Protein AF-A0A2K0TGG2-F1 (afdb_monomer_lite)

Sequence (302 aa):
MARQQTVSPEAPMPKGYGFLRKGNPFMTGLCRRKTLDAKKTLYVVVNQGKQEGLRAPKWILHQVFSEEKATRERRRGAVERRDAATEDAFATTIKRLFAKIPEEDLNKILRHALRKRSGRVGRTGKLDLDRKAYLAVQAHIRHRHTDYDKITKASKDRDAARDATRGEVSRVLVEWASDPAVMKLGSAVRKDKKGQSQKAVARVAQKRRGSLTAAIKPTTVSRRAAKQRPLSKTSKETTTQSRPVIIDLTQDEDEAEGSDAADQASSVDEDEDSEEDGDASYELSDSVGSDRDYEIDNDWLD

InterPro domains:
  IPR018744 Domain of unknown function DUF2293 [PF10056] (94-176)

Radius of gyration: 31.85 Å; chains: 1; bounding box: 94×41×86 Å

pLDDT: mean 72.01, std 26.17, range [27.47, 97.0]

Organism: NCBI:txid398673

Structure (mmCIF, N/CA/C/O backbone):
data_AF-A0A2K0TGG2-F1
#
_entry.id   AF-A0A2K0TGG2-F1
#
loop_
_atom_site.group_PDB
_atom_site.id
_atom_site.type_symbol
_atom_site.label_atom_id
_atom_site.label_alt_id
_atom_site.label_comp_id
_atom_site.label_asym_id
_atom_site.label_entity_id
_atom_site.label_seq_id
_atom_site.pdbx_PDB_ins_code
_atom_site.Cartn_x
_atom_site.Cartn_y
_atom_site.Cartn_z
_atom_site.occupancy
_atom_site.B_iso_or_equiv
_atom_site.auth_seq_id
_atom_site.auth_comp_id
_atom_site.auth_asym_id
_atom_site.auth_atom_id
_atom_site.pdbx_PDB_model_num
ATOM 1 N N . MET A 1 1 ? 29.598 -7.705 -20.943 1.00 50.88 1 MET A N 1
ATOM 2 C CA . MET A 1 1 ? 29.280 -6.571 -20.049 1.00 50.88 1 MET A CA 1
ATOM 3 C C . MET A 1 1 ? 28.047 -5.868 -20.604 1.00 50.88 1 MET A C 1
ATOM 5 O O . MET A 1 1 ? 28.185 -5.133 -21.575 1.00 50.88 1 MET A O 1
ATOM 9 N N . ALA A 1 2 ? 26.849 -6.149 -20.084 1.00 58.41 2 ALA A N 1
ATOM 10 C CA . ALA A 1 2 ? 25.673 -5.350 -20.429 1.00 58.41 2 ALA A CA 1
ATOM 11 C C . ALA A 1 2 ? 25.877 -3.941 -19.849 1.00 58.41 2 ALA A C 1
ATOM 13 O O . ALA A 1 2 ? 26.242 -3.808 -18.682 1.00 58.41 2 ALA A O 1
ATOM 14 N N . ARG A 1 3 ? 25.762 -2.903 -20.681 1.00 80.88 3 ARG A N 1
ATOM 15 C CA . ARG A 1 3 ? 26.117 -1.530 -20.300 1.00 80.88 3 ARG A CA 1
ATOM 16 C C . ARG A 1 3 ? 24.840 -0.753 -20.001 1.00 80.88 3 ARG A C 1
ATOM 18 O O . ARG A 1 3 ? 24.006 -0.591 -20.886 1.00 80.88 3 ARG A O 1
ATOM 25 N N . GLN A 1 4 ? 24.698 -0.270 -18.771 1.00 87.75 4 GLN A N 1
ATOM 26 C CA . GLN A 1 4 ? 23.734 0.776 -18.441 1.00 87.75 4 GLN A CA 1
ATOM 27 C C . GLN A 1 4 ? 24.485 2.108 -18.407 1.00 87.75 4 GLN A C 1
ATOM 29 O O . GLN A 1 4 ? 25.520 2.208 -17.753 1.00 87.75 4 GLN A O 1
ATOM 34 N N . GLN A 1 5 ? 23.991 3.113 -19.128 1.00 91.00 5 GLN A N 1
ATOM 35 C CA . GLN A 1 5 ? 24.600 4.443 -19.181 1.00 91.00 5 GLN A CA 1
ATOM 36 C C . GLN A 1 5 ? 23.566 5.509 -18.835 1.00 91.00 5 GLN A C 1
ATOM 38 O O . GLN A 1 5 ? 22.437 5.456 -19.313 1.00 91.00 5 GLN A O 1
ATOM 43 N N . THR A 1 6 ? 23.946 6.480 -18.014 1.00 92.12 6 THR A N 1
ATOM 44 C CA . THR A 1 6 ? 23.097 7.638 -17.713 1.00 92.12 6 THR A CA 1
ATOM 45 C C . THR A 1 6 ? 23.384 8.741 -18.723 1.00 92.12 6 THR A C 1
ATOM 47 O O . THR A 1 6 ? 24.548 9.036 -18.987 1.00 92.12 6 THR A O 1
ATOM 50 N N . VAL A 1 7 ? 22.338 9.330 -19.304 1.00 92.94 7 VAL A N 1
ATOM 51 C CA . VAL A 1 7 ? 22.450 10.393 -20.313 1.00 92.94 7 VAL A CA 1
ATOM 52 C C . VAL A 1 7 ? 21.491 11.544 -20.017 1.00 92.94 7 VAL A C 1
ATOM 54 O O . VAL A 1 7 ? 20.407 11.334 -19.472 1.00 92.94 7 VAL A O 1
ATOM 57 N N . SER A 1 8 ? 21.894 12.751 -20.416 1.00 90.44 8 SER A N 1
ATOM 58 C CA . SER A 1 8 ? 21.021 13.931 -20.450 1.00 90.44 8 SER A CA 1
ATOM 59 C C . SER A 1 8 ? 19.948 13.779 -21.548 1.00 90.44 8 SER A C 1
ATOM 61 O O . SER A 1 8 ? 20.217 13.120 -22.562 1.00 90.44 8 SER A O 1
ATOM 63 N N . PRO A 1 9 ? 18.751 14.381 -21.404 1.00 88.75 9 PRO A N 1
ATOM 64 C CA . PRO A 1 9 ? 17.732 14.416 -22.454 1.00 88.75 9 PRO A CA 1
ATOM 65 C C . PRO A 1 9 ? 18.245 15.033 -23.757 1.00 88.75 9 PRO A C 1
ATOM 67 O O . PRO A 1 9 ? 17.886 14.565 -24.835 1.00 88.75 9 PRO A O 1
ATOM 70 N N . GLU A 1 10 ? 19.141 16.015 -23.658 1.00 89.50 10 GLU A N 1
ATOM 71 C CA . GLU A 1 10 ? 19.724 16.731 -24.799 1.00 89.50 10 GLU A CA 1
ATOM 72 C C . GLU A 1 10 ? 20.745 15.895 -25.577 1.00 89.50 10 GLU A C 1
ATOM 74 O O . GLU A 1 10 ? 21.071 16.209 -26.720 1.00 89.50 10 GLU A O 1
ATOM 79 N N . ALA A 1 11 ? 21.247 14.803 -24.987 1.00 88.50 11 ALA A N 1
ATOM 80 C CA . ALA A 1 11 ? 22.185 13.929 -25.674 1.00 88.50 11 ALA A CA 1
ATOM 81 C C . ALA A 1 11 ? 21.525 13.327 -26.929 1.00 88.50 11 ALA A C 1
ATOM 83 O O . ALA A 1 11 ? 20.377 12.864 -26.846 1.00 88.50 11 ALA A O 1
ATOM 84 N N . PRO A 1 12 ? 22.237 13.249 -28.068 1.00 89.56 12 PRO A N 1
ATOM 85 C CA . PRO A 1 12 ? 21.675 12.723 -29.304 1.00 89.56 12 PRO A CA 1
ATOM 86 C C . PRO A 1 12 ? 21.205 11.275 -29.128 1.00 89.56 12 PRO A C 1
ATOM 88 O O . PRO A 1 12 ? 21.821 10.469 -28.423 1.00 89.56 12 PRO A O 1
ATOM 91 N N . MET A 1 13 ? 20.078 10.937 -29.756 1.00 90.00 13 MET A N 1
ATOM 92 C CA . MET A 1 13 ? 19.522 9.589 -29.683 1.00 90.00 13 MET A CA 1
ATOM 93 C C . MET A 1 13 ? 20.347 8.632 -30.557 1.00 90.00 13 MET A C 1
ATOM 95 O O . MET A 1 13 ? 20.520 8.901 -31.747 1.00 90.00 13 MET A O 1
ATOM 99 N N . PRO A 1 14 ? 20.838 7.499 -30.018 1.00 91.44 14 PRO A N 1
ATOM 100 C CA . PRO A 1 14 ? 21.549 6.516 -30.827 1.00 91.44 14 PRO A CA 1
ATOM 101 C C . PRO A 1 14 ? 20.671 5.971 -31.962 1.00 91.44 14 PRO A C 1
ATOM 103 O O . PRO A 1 14 ? 19.466 5.762 -31.795 1.00 91.44 14 PRO A O 1
ATOM 106 N N . LYS A 1 15 ? 21.273 5.690 -33.123 1.00 91.69 15 LYS A N 1
ATOM 107 C CA . LYS A 1 15 ? 20.538 5.181 -34.290 1.00 91.69 15 LYS A CA 1
ATOM 108 C C . LYS A 1 15 ? 19.834 3.859 -33.958 1.00 91.69 15 LYS A C 1
ATOM 110 O O . LYS A 1 15 ? 20.443 2.937 -33.421 1.00 9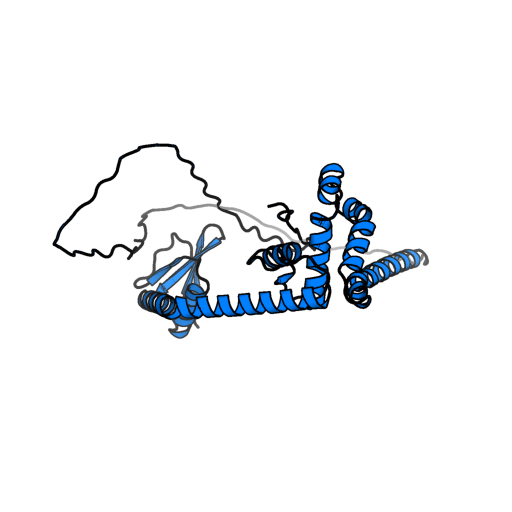1.69 15 LYS A O 1
ATOM 115 N N . GLY A 1 16 ? 18.546 3.768 -34.287 1.00 92.62 16 GLY A N 1
ATOM 116 C CA . GLY A 1 16 ? 17.724 2.579 -34.027 1.00 92.62 16 GLY A CA 1
ATOM 117 C C . GLY A 1 16 ? 17.208 2.450 -32.589 1.00 92.62 16 GLY A C 1
ATOM 118 O O . GLY A 1 16 ? 16.578 1.443 -32.267 1.00 92.62 16 GLY A O 1
ATOM 119 N N . TYR A 1 17 ? 17.438 3.451 -31.735 1.00 95.75 17 TYR A N 1
ATOM 120 C CA . TYR A 1 17 ? 16.838 3.545 -30.407 1.00 95.75 17 TYR A CA 1
ATOM 121 C C . TYR A 1 17 ? 15.573 4.406 -30.452 1.00 95.75 17 TYR A C 1
ATOM 123 O O . TYR A 1 17 ? 15.368 5.193 -31.375 1.00 95.75 17 TYR A O 1
ATOM 131 N N . GLY A 1 18 ? 14.705 4.207 -29.469 1.00 94.75 18 GLY A N 1
ATOM 132 C CA . GLY A 1 18 ? 13.575 5.073 -29.162 1.00 94.75 18 GLY A CA 1
ATOM 133 C C . GLY A 1 18 ? 13.564 5.414 -27.676 1.00 94.75 18 GLY A C 1
ATOM 134 O O . GLY A 1 18 ? 14.450 4.993 -26.924 1.00 94.75 18 GLY A O 1
ATOM 135 N N . PHE A 1 19 ? 12.551 6.160 -27.247 1.00 95.75 19 PHE A N 1
ATOM 136 C CA . PHE A 1 19 ? 12.400 6.610 -25.869 1.00 95.75 19 PHE A CA 1
ATOM 137 C C . PHE A 1 19 ? 11.141 6.021 -25.227 1.00 95.75 19 PHE A C 1
ATOM 139 O O . PHE A 1 19 ? 10.064 6.044 -25.811 1.00 95.75 19 PHE A O 1
ATOM 146 N N . LEU A 1 20 ? 11.285 5.505 -24.009 1.00 95.44 20 LEU A N 1
ATOM 147 C CA . LEU A 1 20 ? 10.209 5.023 -23.155 1.00 95.44 20 LEU A CA 1
ATOM 148 C C . LEU A 1 20 ? 10.098 5.943 -21.939 1.00 95.44 20 LEU A C 1
ATOM 150 O O . LEU A 1 20 ? 10.992 5.954 -21.087 1.00 95.44 20 LEU A O 1
ATOM 154 N N . ARG A 1 21 ? 8.989 6.682 -21.844 1.00 94.06 21 ARG A N 1
ATOM 155 C CA . ARG A 1 21 ? 8.686 7.554 -20.700 1.00 94.06 21 ARG A CA 1
ATOM 156 C C . ARG A 1 21 ? 8.527 6.743 -19.410 1.00 94.06 21 ARG A C 1
ATOM 158 O O . ARG A 1 21 ? 8.026 5.616 -19.411 1.00 94.06 21 ARG A O 1
ATOM 165 N N . LYS A 1 22 ? 8.946 7.322 -18.285 1.00 91.31 22 LYS A N 1
ATOM 166 C CA . LYS A 1 22 ? 8.647 6.798 -16.948 1.00 91.31 22 LYS A CA 1
ATOM 167 C C . LYS A 1 22 ? 7.140 6.903 -16.685 1.00 91.31 22 LYS A C 1
ATOM 169 O O . LYS A 1 22 ? 6.509 7.877 -17.068 1.00 91.31 22 LYS A O 1
ATOM 174 N N . GLY A 1 23 ? 6.572 5.903 -16.012 1.00 88.88 23 GLY A N 1
ATOM 175 C CA . GLY A 1 23 ? 5.166 5.921 -15.588 1.00 88.88 23 GLY A CA 1
ATOM 176 C C . GLY A 1 23 ? 4.602 4.526 -15.358 1.00 88.88 23 GLY A C 1
ATOM 177 O O . GLY A 1 23 ? 4.025 4.259 -14.311 1.00 88.88 23 GLY A O 1
ATOM 178 N N . ASN A 1 24 ? 4.857 3.600 -16.285 1.00 92.38 24 ASN A N 1
ATOM 179 C CA . ASN A 1 24 ? 4.433 2.209 -16.150 1.00 92.38 24 ASN A CA 1
ATOM 180 C C . ASN A 1 24 ? 5.596 1.324 -15.628 1.00 92.38 24 ASN A C 1
ATOM 182 O O . ASN A 1 24 ? 6.579 1.097 -16.350 1.00 92.38 24 ASN A O 1
ATOM 186 N N . PRO A 1 25 ? 5.517 0.796 -14.386 1.00 92.44 25 PRO A N 1
ATOM 187 C CA . PRO A 1 25 ? 6.568 -0.045 -13.808 1.00 92.44 25 PRO A CA 1
ATOM 188 C C . PRO A 1 25 ? 6.796 -1.354 -14.572 1.00 92.44 25 PRO A C 1
ATOM 190 O O . PRO A 1 25 ? 7.928 -1.826 -14.660 1.00 92.44 25 PRO A O 1
ATOM 193 N N . PHE A 1 26 ? 5.740 -1.934 -15.153 1.00 93.94 26 PHE A N 1
ATOM 194 C CA . PHE A 1 26 ? 5.854 -3.155 -15.949 1.00 93.94 26 PHE A CA 1
ATOM 195 C C . PHE A 1 26 ? 6.656 -2.894 -17.220 1.00 93.94 26 PHE A C 1
ATOM 197 O O . PHE A 1 26 ? 7.658 -3.565 -17.452 1.00 93.94 26 PHE A O 1
ATOM 204 N N . MET A 1 27 ? 6.273 -1.870 -17.985 1.00 95.62 27 MET A N 1
ATOM 205 C CA . MET A 1 27 ? 6.954 -1.480 -19.224 1.00 95.62 27 MET A CA 1
ATOM 206 C C . MET A 1 27 ? 8.432 -1.177 -18.988 1.00 95.62 27 MET A C 1
ATOM 208 O O . MET A 1 27 ? 9.306 -1.672 -19.694 1.00 95.62 27 MET A O 1
ATOM 212 N N . THR A 1 28 ? 8.730 -0.385 -17.958 1.00 94.94 28 THR A N 1
ATOM 213 C CA . THR A 1 28 ? 10.109 0.002 -17.631 1.00 94.94 28 THR A CA 1
ATOM 214 C C . THR A 1 28 ? 10.950 -1.187 -17.160 1.00 94.94 28 THR A C 1
ATOM 216 O O . THR A 1 28 ? 12.103 -1.315 -17.576 1.00 94.94 28 THR A O 1
ATOM 219 N N . GLY A 1 29 ? 10.389 -2.088 -16.346 1.00 95.12 29 GLY A N 1
ATOM 220 C CA . GLY A 1 29 ? 11.060 -3.317 -15.917 1.00 95.12 29 GLY A CA 1
ATOM 221 C C . GLY A 1 29 ? 11.283 -4.310 -17.061 1.00 95.12 29 GLY A C 1
ATOM 222 O O . GLY A 1 29 ? 12.368 -4.882 -17.179 1.00 95.12 29 GLY A O 1
ATOM 223 N N . LEU A 1 30 ? 10.286 -4.481 -17.932 1.00 96.25 30 LEU A N 1
ATOM 224 C CA . LEU A 1 30 ? 10.359 -5.354 -19.102 1.00 96.25 30 LEU A CA 1
ATOM 225 C C . LEU A 1 30 ? 11.378 -4.835 -20.122 1.00 96.25 30 LEU A C 1
ATOM 227 O O . LEU A 1 30 ? 12.214 -5.600 -20.596 1.00 96.25 30 LEU A O 1
ATOM 231 N N . CYS A 1 31 ? 11.370 -3.528 -20.393 1.00 96.38 31 CYS A N 1
ATOM 232 C CA . CYS A 1 31 ? 12.336 -2.865 -21.266 1.00 96.38 31 CYS A CA 1
ATOM 233 C C . CYS A 1 31 ? 13.774 -3.040 -20.760 1.00 96.38 31 CYS A C 1
ATOM 235 O O . CYS A 1 31 ? 14.650 -3.431 -21.535 1.00 96.38 31 CYS A O 1
ATOM 237 N N . ARG A 1 32 ? 14.013 -2.835 -19.453 1.00 95.44 32 ARG A N 1
ATOM 238 C CA . ARG A 1 32 ? 15.317 -3.108 -18.821 1.00 95.44 32 ARG A CA 1
ATOM 239 C C . ARG A 1 32 ? 15.747 -4.552 -19.066 1.00 95.44 32 ARG A C 1
ATOM 241 O O . ARG A 1 32 ? 16.823 -4.769 -19.611 1.00 95.44 32 ARG A O 1
ATOM 248 N N . ARG A 1 33 ? 14.896 -5.519 -18.714 1.00 95.75 33 ARG A N 1
ATOM 249 C CA . ARG A 1 33 ? 15.190 -6.954 -18.841 1.00 95.75 33 ARG A CA 1
ATOM 250 C C . ARG A 1 33 ? 15.532 -7.338 -20.281 1.00 95.75 33 ARG A C 1
ATOM 252 O O . ARG A 1 33 ? 16.645 -7.774 -20.537 1.00 95.75 33 ARG A O 1
ATOM 259 N N . LYS A 1 34 ? 14.639 -7.049 -21.232 1.00 95.88 34 LYS A N 1
ATOM 260 C CA . LYS A 1 34 ? 14.827 -7.394 -22.650 1.00 95.88 34 LYS A CA 1
ATOM 261 C C . LYS A 1 34 ? 16.060 -6.741 -23.272 1.00 95.88 34 LYS A C 1
ATOM 263 O O . LYS A 1 34 ? 16.751 -7.369 -24.068 1.00 95.88 34 LYS A O 1
ATOM 268 N N . THR A 1 35 ? 16.358 -5.492 -22.912 1.00 95.31 35 THR A N 1
ATOM 269 C CA . THR A 1 35 ? 17.543 -4.789 -23.434 1.00 95.31 35 THR A CA 1
ATOM 270 C C . THR A 1 35 ? 18.837 -5.422 -22.928 1.00 95.31 35 THR A C 1
ATOM 272 O O . THR A 1 35 ? 19.778 -5.602 -23.706 1.00 95.31 35 THR A O 1
ATOM 275 N N . LEU A 1 36 ? 18.872 -5.795 -21.644 1.00 93.00 36 LEU A N 1
ATOM 276 C CA . LEU A 1 36 ? 20.017 -6.469 -21.035 1.00 93.00 36 LEU A CA 1
ATOM 277 C C . LEU A 1 36 ? 20.193 -7.892 -21.587 1.00 93.00 36 LEU A C 1
ATOM 279 O O . LEU A 1 36 ? 21.316 -8.259 -21.933 1.00 93.00 36 LEU A O 1
ATOM 283 N N . ASP A 1 37 ? 19.102 -8.641 -21.761 1.00 94.69 37 ASP A N 1
ATOM 284 C CA . ASP A 1 37 ? 19.108 -9.993 -22.341 1.00 94.69 37 ASP A CA 1
ATOM 285 C C . ASP A 1 37 ? 19.608 -9.978 -23.794 1.00 94.69 37 ASP A C 1
ATOM 287 O O . ASP A 1 37 ? 20.430 -10.804 -24.194 1.00 94.69 37 ASP A O 1
ATOM 291 N N . ALA A 1 38 ? 19.209 -8.963 -24.570 1.00 93.69 38 ALA A N 1
ATOM 292 C CA . ALA A 1 38 ? 19.697 -8.725 -25.929 1.00 93.69 38 ALA A CA 1
ATOM 293 C C . ALA A 1 38 ? 21.154 -8.219 -25.989 1.00 93.69 38 ALA A C 1
ATOM 295 O O . ALA A 1 38 ? 21.665 -7.929 -27.076 1.00 93.69 38 ALA A O 1
ATOM 296 N N . LYS A 1 39 ? 21.826 -8.075 -24.834 1.00 94.19 39 LYS A N 1
ATOM 297 C CA . LYS A 1 39 ? 23.192 -7.544 -24.683 1.00 94.19 39 LYS A CA 1
ATOM 298 C C . LYS A 1 39 ? 23.369 -6.164 -25.332 1.00 94.19 39 LYS A C 1
ATOM 300 O O . LYS A 1 39 ? 24.460 -5.826 -25.794 1.00 94.19 39 LYS A O 1
ATOM 305 N N . LYS A 1 40 ? 22.300 -5.364 -25.390 1.00 93.00 40 LYS A N 1
ATOM 306 C CA . LYS A 1 40 ? 22.327 -3.988 -25.900 1.00 93.00 40 LYS A CA 1
ATOM 307 C C . LYS A 1 40 ? 22.572 -3.009 -24.754 1.00 93.00 40 LYS A C 1
ATOM 309 O O . LYS A 1 40 ? 22.359 -3.324 -23.584 1.00 93.00 40 LYS A O 1
ATOM 314 N N . THR A 1 41 ? 23.061 -1.821 -25.091 1.00 93.62 41 THR A N 1
ATOM 315 C CA . THR A 1 41 ? 23.261 -0.753 -24.109 1.00 93.62 41 THR A CA 1
ATOM 316 C C . THR A 1 41 ? 21.907 -0.168 -23.737 1.00 93.62 41 THR A C 1
ATOM 318 O O . THR A 1 41 ? 21.137 0.186 -24.621 1.00 93.62 41 THR A O 1
ATOM 321 N N . LEU A 1 42 ? 21.608 -0.048 -22.448 1.00 94.44 42 LEU A N 1
ATOM 322 C CA . LEU A 1 42 ? 20.415 0.647 -21.974 1.00 94.44 42 LEU A CA 1
ATOM 323 C C . LEU A 1 42 ? 20.801 2.053 -21.516 1.00 94.44 42 LEU A C 1
ATOM 325 O O . LEU A 1 42 ? 21.672 2.198 -20.655 1.00 94.44 42 LEU A O 1
ATOM 329 N N . TYR A 1 43 ? 20.121 3.077 -22.029 1.00 95.06 43 TYR A N 1
ATOM 330 C CA . TYR A 1 43 ? 20.354 4.450 -21.587 1.00 95.06 43 TYR A CA 1
ATOM 331 C C . TYR A 1 43 ? 19.256 4.898 -20.626 1.00 95.06 43 TYR A C 1
ATOM 333 O O . TYR A 1 43 ? 18.074 4.852 -20.958 1.00 95.06 43 TYR A O 1
ATOM 341 N N . VAL A 1 44 ? 19.635 5.345 -19.435 1.00 94.75 44 VAL A N 1
ATOM 342 C CA . VAL A 1 44 ? 18.723 5.967 -18.473 1.00 94.75 44 VAL A CA 1
ATOM 343 C C . VAL A 1 44 ? 18.771 7.471 -18.690 1.00 94.75 44 VAL A C 1
ATOM 345 O O . VAL A 1 44 ? 19.835 8.072 -18.560 1.00 94.75 44 VAL A O 1
ATOM 348 N N . VAL A 1 45 ? 17.633 8.068 -19.038 1.00 94.19 45 VAL A N 1
ATOM 349 C CA . VAL A 1 45 ? 17.539 9.513 -19.278 1.00 94.19 45 VAL A CA 1
ATOM 350 C C . VAL A 1 45 ? 17.185 10.203 -17.972 1.00 94.19 45 VAL A C 1
ATOM 352 O O . VAL A 1 45 ? 16.171 9.865 -17.353 1.00 94.19 45 VAL A O 1
ATOM 355 N N . VAL A 1 46 ? 18.028 11.141 -17.551 1.00 94.94 46 VAL A N 1
ATOM 356 C CA . VAL A 1 46 ? 17.859 11.901 -16.308 1.00 94.94 46 VAL A CA 1
ATOM 357 C C . VAL A 1 46 ? 17.884 13.386 -16.634 1.00 94.94 46 VAL A C 1
ATOM 359 O O . VAL A 1 46 ? 18.884 13.871 -17.154 1.00 94.94 46 VAL A O 1
ATOM 362 N N . ASN A 1 47 ? 16.810 14.095 -16.295 1.00 93.00 47 ASN A N 1
ATOM 363 C CA . ASN A 1 47 ? 16.691 15.543 -16.424 1.00 93.00 47 ASN A CA 1
ATOM 364 C C . ASN A 1 47 ? 16.644 16.168 -15.032 1.00 93.00 47 ASN A C 1
ATOM 366 O O . ASN A 1 47 ? 15.866 15.710 -14.200 1.00 93.00 47 ASN A O 1
ATOM 370 N N . GLN A 1 48 ? 17.487 17.169 -14.765 1.00 88.00 48 GLN A N 1
ATOM 371 C CA . GLN A 1 48 ? 17.505 17.890 -13.481 1.00 88.00 48 GLN A CA 1
ATOM 372 C C . GLN A 1 48 ? 17.480 16.948 -12.254 1.00 88.00 48 GLN A C 1
ATOM 374 O O . GLN A 1 48 ? 16.737 17.139 -11.299 1.00 88.00 48 GLN A O 1
ATOM 379 N N . GLY A 1 49 ? 18.244 15.849 -12.308 1.00 85.38 49 GLY A N 1
ATOM 380 C CA . GLY A 1 49 ? 18.292 14.839 -11.239 1.00 85.38 49 GLY A CA 1
ATOM 381 C C . GLY A 1 49 ? 17.099 13.869 -11.177 1.00 85.38 49 GLY A C 1
ATOM 382 O O . GLY A 1 49 ? 17.180 12.851 -10.492 1.00 85.38 49 GLY A O 1
ATOM 383 N N . LYS A 1 50 ? 16.022 14.097 -11.936 1.00 90.12 50 LYS A N 1
ATOM 384 C CA . LYS A 1 50 ? 14.856 13.207 -12.029 1.00 90.12 50 LYS A CA 1
ATOM 385 C C . LYS A 1 50 ? 14.981 12.270 -13.232 1.00 90.12 50 LYS A C 1
ATOM 387 O O . LYS A 1 50 ? 15.225 12.687 -14.361 1.00 90.12 50 LYS A O 1
ATOM 392 N N . GLN A 1 51 ? 14.783 10.968 -13.017 1.00 91.69 51 GLN A N 1
ATOM 393 C CA . GLN A 1 51 ? 14.711 10.013 -14.128 1.00 91.69 51 GLN A CA 1
ATOM 394 C C . GLN A 1 51 ? 13.431 10.250 -14.946 1.00 91.69 51 GLN A C 1
ATOM 396 O O . GLN A 1 51 ? 12.337 9.992 -14.444 1.00 91.69 51 GLN A O 1
ATOM 401 N N . GLU A 1 52 ? 13.577 10.646 -16.210 1.00 93.25 52 GLU A N 1
ATOM 402 C CA . GLU A 1 52 ? 12.459 10.859 -17.141 1.00 93.25 52 GLU A CA 1
ATOM 403 C C . GLU A 1 52 ? 12.045 9.583 -17.873 1.00 93.25 52 GLU A C 1
ATOM 405 O O . GLU A 1 52 ? 10.874 9.396 -18.203 1.00 93.25 52 GLU A O 1
ATOM 410 N N . GLY A 1 53 ? 12.991 8.679 -18.140 1.00 94.38 53 GLY A N 1
ATOM 411 C CA . GLY A 1 53 ? 12.699 7.495 -18.939 1.00 94.38 53 GLY A CA 1
ATOM 412 C C . GLY A 1 53 ? 13.906 6.629 -19.264 1.00 94.38 53 GLY A C 1
ATOM 413 O O . GLY A 1 53 ? 14.957 6.703 -18.622 1.00 94.38 53 GLY A O 1
ATOM 414 N N . LEU A 1 54 ? 13.724 5.763 -20.257 1.00 95.38 54 LEU A N 1
ATOM 415 C CA . LEU A 1 54 ? 14.719 4.825 -20.767 1.00 95.38 54 LEU A CA 1
ATOM 416 C C . LEU A 1 54 ? 14.835 4.983 -22.284 1.00 95.38 54 LEU A C 1
ATOM 418 O O . LEU A 1 54 ? 13.818 5.125 -22.956 1.00 95.38 54 LEU A O 1
ATOM 422 N N . ARG A 1 55 ? 16.043 4.898 -22.848 1.00 95.69 55 ARG A N 1
ATOM 423 C CA . ARG A 1 55 ? 16.229 4.690 -24.292 1.00 95.69 55 ARG A CA 1
ATOM 424 C C . ARG A 1 55 ? 16.687 3.266 -24.542 1.00 95.69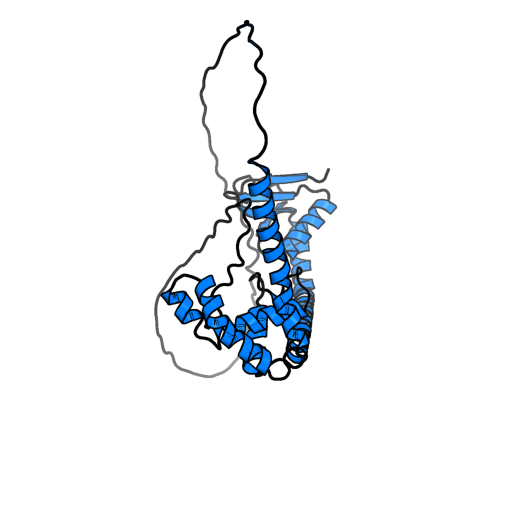 55 ARG A C 1
ATOM 426 O O . ARG A 1 55 ? 17.678 2.811 -23.965 1.00 95.69 55 ARG A O 1
ATOM 433 N N . ALA A 1 56 ? 15.968 2.593 -25.427 1.00 95.69 56 ALA A N 1
ATOM 434 C CA . ALA A 1 56 ? 16.205 1.212 -25.823 1.00 95.69 56 ALA A CA 1
ATOM 435 C C . ALA A 1 56 ? 15.973 1.057 -27.336 1.00 95.69 56 ALA A C 1
ATOM 437 O O . ALA A 1 56 ? 15.329 1.918 -27.939 1.00 95.69 56 ALA A O 1
ATOM 438 N N . PRO A 1 57 ? 16.485 -0.011 -27.970 1.00 96.75 57 PRO A N 1
ATOM 439 C CA . PRO A 1 57 ? 16.224 -0.297 -29.379 1.00 96.75 57 PRO A CA 1
ATOM 440 C C . PRO A 1 57 ? 14.723 -0.299 -29.715 1.00 96.75 57 PRO A C 1
ATOM 442 O O . PRO A 1 57 ? 13.927 -0.866 -28.965 1.00 96.75 57 PRO A O 1
ATOM 445 N N . LYS A 1 58 ? 14.333 0.282 -30.858 1.00 96.75 58 LYS A N 1
ATOM 446 C CA . LYS A 1 58 ? 12.916 0.443 -31.255 1.00 96.75 58 LYS A CA 1
ATOM 447 C C . LYS A 1 58 ? 12.140 -0.876 -31.269 1.00 96.75 58 LYS A C 1
ATOM 449 O O . LYS A 1 58 ? 11.037 -0.943 -30.745 1.00 96.75 58 LYS A O 1
ATOM 454 N N . TRP A 1 59 ? 12.746 -1.948 -31.778 1.00 96.75 59 TRP A N 1
ATOM 455 C CA . TRP A 1 59 ? 12.116 -3.271 -31.807 1.00 96.75 59 TRP A CA 1
ATOM 456 C C . TRP A 1 59 ? 11.829 -3.830 -30.400 1.00 96.75 59 TRP A C 1
ATOM 458 O O . TRP A 1 59 ? 10.812 -4.489 -30.207 1.00 96.75 59 TRP A O 1
ATOM 468 N N . ILE A 1 60 ? 12.666 -3.522 -29.397 1.00 96.44 60 ILE A N 1
ATOM 469 C CA . ILE A 1 60 ? 12.399 -3.888 -27.995 1.00 96.44 60 ILE A CA 1
ATOM 470 C C . ILE A 1 60 ? 11.223 -3.080 -27.468 1.00 96.44 60 ILE A C 1
ATOM 472 O O . ILE A 1 60 ? 10.355 -3.641 -26.808 1.00 96.44 60 ILE A O 1
ATOM 476 N N . LEU A 1 61 ? 11.169 -1.781 -27.773 1.00 96.25 61 LEU A N 1
ATOM 477 C CA . LEU A 1 61 ? 10.041 -0.943 -27.376 1.00 96.25 61 LEU A CA 1
ATOM 478 C C . LEU A 1 61 ? 8.730 -1.477 -27.957 1.00 96.25 61 LEU A C 1
ATOM 480 O O . LEU A 1 61 ? 7.787 -1.666 -27.200 1.00 96.25 61 LEU A O 1
ATOM 484 N N . HIS A 1 62 ? 8.693 -1.816 -29.249 1.00 97.00 62 HIS A N 1
ATOM 485 C CA . HIS A 1 62 ? 7.502 -2.382 -29.893 1.00 97.00 62 HIS A CA 1
ATOM 486 C C . HIS A 1 62 ? 7.051 -3.680 -29.207 1.00 97.00 62 HIS A C 1
ATOM 488 O O . HIS A 1 62 ? 5.875 -3.834 -28.884 1.00 97.00 62 HIS A O 1
ATOM 494 N N . GLN A 1 63 ? 7.987 -4.586 -28.898 1.00 96.94 63 GLN A N 1
ATOM 495 C CA . GLN A 1 63 ? 7.672 -5.800 -28.141 1.00 96.94 63 GLN A CA 1
ATOM 496 C C . GLN A 1 63 ? 7.130 -5.495 -26.738 1.00 96.94 63 GLN A C 1
ATOM 498 O O . GLN A 1 63 ? 6.193 -6.143 -26.284 1.00 96.94 63 GLN A O 1
ATOM 503 N N . VAL A 1 64 ? 7.725 -4.525 -26.041 1.00 96.81 64 VAL A N 1
ATOM 504 C CA . VAL A 1 64 ? 7.317 -4.106 -24.694 1.00 96.81 64 VAL A CA 1
ATOM 505 C C . VAL A 1 64 ? 5.889 -3.543 -24.714 1.00 96.81 64 VAL A C 1
ATOM 507 O O . VAL A 1 64 ? 5.072 -3.967 -23.899 1.00 96.81 64 VAL A O 1
ATOM 510 N N . PHE A 1 65 ? 5.557 -2.675 -25.678 1.00 95.75 65 PHE A N 1
ATOM 511 C CA . PHE A 1 65 ? 4.194 -2.160 -25.877 1.00 95.75 65 PHE A CA 1
ATOM 512 C C . PHE A 1 65 ? 3.195 -3.273 -26.212 1.00 95.75 65 PHE A C 1
ATOM 514 O O . PHE A 1 65 ? 2.125 -3.335 -25.604 1.00 95.75 65 PHE A O 1
ATOM 521 N N . SER A 1 66 ? 3.556 -4.184 -27.120 1.00 96.81 66 SER A N 1
ATOM 522 C CA . SER A 1 66 ? 2.706 -5.319 -27.493 1.00 96.81 66 SER A CA 1
ATOM 523 C C . SER A 1 66 ? 2.412 -6.234 -26.300 1.00 96.81 66 SER A C 1
ATOM 525 O O . SER A 1 66 ? 1.268 -6.638 -26.100 1.00 96.81 66 SER A O 1
ATOM 527 N N . GLU A 1 67 ? 3.416 -6.547 -25.476 1.00 96.25 67 GLU A N 1
ATOM 528 C CA . GLU A 1 67 ? 3.241 -7.394 -24.289 1.00 96.25 67 GLU A CA 1
ATOM 529 C C . GLU A 1 67 ? 2.459 -6.700 -23.173 1.00 96.25 67 GLU A C 1
ATOM 531 O O . GLU A 1 67 ? 1.663 -7.340 -22.482 1.00 96.25 67 GLU A O 1
ATOM 536 N N . GLU A 1 68 ? 2.645 -5.393 -22.982 1.00 95.44 68 GLU A N 1
ATOM 537 C CA . GLU A 1 68 ? 1.824 -4.619 -22.053 1.00 95.44 68 GLU A CA 1
ATOM 538 C C . GLU A 1 68 ? 0.361 -4.661 -22.471 1.00 95.44 68 GLU A C 1
ATOM 540 O O . GLU A 1 68 ? -0.458 -5.043 -21.637 1.00 95.44 68 GLU A O 1
ATOM 545 N N . LYS A 1 69 ? 0.048 -4.372 -23.744 1.00 95.62 69 LYS A N 1
ATOM 546 C CA . LYS A 1 69 ? -1.322 -4.438 -24.277 1.00 95.62 69 LYS A CA 1
ATOM 547 C C . LYS A 1 69 ? -1.918 -5.834 -24.075 1.00 95.62 69 LYS A C 1
ATOM 549 O O . LYS A 1 69 ? -2.977 -5.952 -23.467 1.00 95.62 69 LYS A O 1
ATOM 554 N N . ALA A 1 70 ? -1.191 -6.884 -24.460 1.00 96.50 70 ALA A N 1
ATOM 555 C CA . ALA A 1 70 ? -1.658 -8.268 -24.354 1.00 96.50 70 ALA A CA 1
ATOM 556 C C . ALA A 1 70 ? -1.868 -8.756 -22.906 1.00 96.50 70 ALA A C 1
ATOM 558 O O . ALA A 1 70 ? -2.699 -9.624 -22.653 1.00 96.50 70 ALA A O 1
ATOM 559 N N . THR A 1 71 ? -1.116 -8.233 -21.931 1.00 95.12 71 THR A N 1
ATOM 560 C CA . THR A 1 71 ? -1.177 -8.710 -20.534 1.00 95.12 71 THR A CA 1
ATOM 561 C C . THR A 1 71 ? -1.887 -7.756 -19.576 1.00 95.12 71 THR A C 1
ATOM 563 O O . THR A 1 71 ? -2.016 -8.082 -18.390 1.00 95.12 71 THR A O 1
ATOM 566 N N . ARG A 1 72 ? -2.320 -6.578 -20.045 1.00 92.75 72 ARG A N 1
ATOM 567 C CA . ARG A 1 72 ? -2.884 -5.502 -19.214 1.00 92.75 72 ARG A CA 1
ATOM 568 C C . ARG A 1 72 ? -4.071 -5.975 -18.393 1.00 92.75 72 ARG A C 1
ATOM 570 O O . ARG A 1 72 ? -4.055 -5.830 -17.172 1.00 92.75 72 ARG A O 1
ATOM 577 N N . GLU A 1 73 ? -5.054 -6.589 -19.038 1.00 94.19 73 GLU A N 1
ATOM 578 C CA . GLU A 1 73 ? -6.278 -7.053 -18.377 1.00 94.19 73 GLU A CA 1
ATOM 579 C C . GLU A 1 73 ? -5.989 -8.137 -17.343 1.00 94.19 73 GLU A C 1
ATOM 581 O O . GLU A 1 73 ? -6.398 -8.032 -16.188 1.00 94.19 73 GLU A O 1
ATOM 586 N N . ARG A 1 74 ? -5.172 -9.134 -17.705 1.00 95.12 74 ARG A N 1
ATOM 587 C CA . ARG A 1 74 ? -4.769 -10.203 -16.783 1.00 95.12 74 ARG A CA 1
ATOM 588 C C . ARG A 1 74 ? -4.049 -9.657 -15.551 1.00 95.12 74 ARG A C 1
ATOM 590 O O . ARG A 1 74 ? -4.305 -10.113 -14.435 1.00 95.12 74 ARG A O 1
ATOM 597 N N . ARG A 1 75 ? -3.134 -8.696 -15.735 1.00 93.06 75 ARG A N 1
ATOM 598 C CA . ARG A 1 75 ? -2.412 -8.050 -14.627 1.00 93.06 75 ARG A CA 1
ATOM 599 C C . ARG A 1 75 ? -3.353 -7.219 -13.765 1.00 93.06 75 ARG A C 1
ATOM 601 O O . ARG A 1 75 ? -3.261 -7.322 -12.544 1.00 93.06 75 ARG A O 1
ATOM 608 N N . ARG A 1 76 ? -4.271 -6.464 -14.375 1.00 92.19 76 ARG A N 1
ATOM 609 C CA . ARG A 1 76 ? -5.302 -5.695 -13.667 1.00 92.19 76 ARG A CA 1
ATOM 610 C C . ARG A 1 76 ? -6.179 -6.610 -12.812 1.00 92.19 76 ARG A C 1
ATOM 612 O O . ARG A 1 76 ? -6.206 -6.432 -11.598 1.00 92.19 76 ARG A O 1
ATOM 619 N N . GLY A 1 77 ? -6.756 -7.657 -13.397 1.00 94.12 77 GLY A N 1
ATOM 620 C CA . GLY A 1 77 ? -7.589 -8.613 -12.664 1.00 94.12 77 GLY A CA 1
ATOM 621 C C . GLY A 1 77 ? -6.8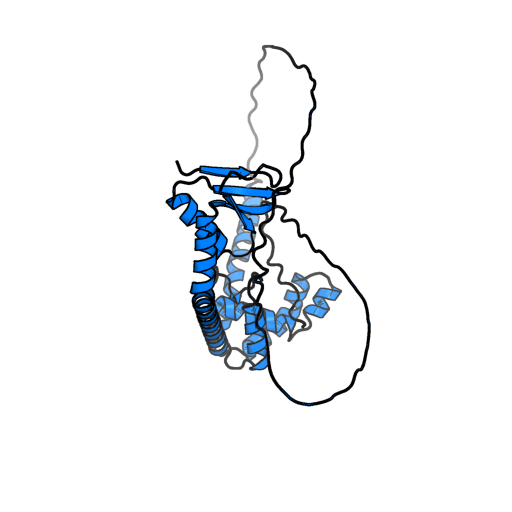22 -9.374 -11.575 1.00 94.12 77 GLY A C 1
ATOM 622 O O . GLY A 1 77 ? -7.380 -9.724 -10.539 1.00 94.12 77 GLY A O 1
ATOM 623 N N . ALA A 1 78 ? -5.519 -9.622 -11.753 1.00 93.88 78 ALA A N 1
ATOM 624 C CA . ALA A 1 78 ? -4.686 -10.201 -10.697 1.00 93.88 78 ALA A CA 1
ATOM 625 C C . ALA A 1 78 ? -4.423 -9.229 -9.535 1.00 93.88 78 ALA A C 1
ATOM 627 O O . ALA A 1 78 ? -4.286 -9.671 -8.396 1.00 93.88 78 ALA A O 1
ATOM 628 N N . VAL A 1 79 ? -4.315 -7.926 -9.803 1.00 91.81 79 VAL A N 1
ATOM 629 C CA . VAL A 1 79 ? -4.195 -6.899 -8.758 1.00 91.81 79 VAL A CA 1
ATOM 630 C C . VAL A 1 79 ? -5.520 -6.750 -8.017 1.00 91.81 79 VAL A C 1
ATOM 632 O O . VAL A 1 79 ? -5.517 -6.838 -6.795 1.00 91.81 79 VAL A O 1
ATOM 635 N N . GLU A 1 80 ? -6.636 -6.638 -8.739 1.00 93.69 80 GLU A N 1
ATOM 636 C CA . GLU A 1 80 ? -7.984 -6.536 -8.163 1.00 93.69 80 GLU A CA 1
ATOM 637 C C . GLU A 1 80 ? -8.300 -7.727 -7.251 1.00 93.69 80 GLU A C 1
ATOM 639 O O . GLU A 1 80 ? -8.681 -7.523 -6.103 1.00 93.69 80 GLU A O 1
ATOM 644 N N . ARG A 1 81 ? -8.014 -8.965 -7.682 1.00 95.25 81 ARG A N 1
ATOM 645 C CA . ARG A 1 81 ? -8.189 -10.160 -6.834 1.00 95.25 81 ARG A CA 1
ATOM 646 C C . ARG A 1 81 ? -7.352 -10.133 -5.555 1.00 95.25 81 ARG A C 1
ATOM 648 O O . ARG A 1 81 ? -7.822 -10.567 -4.510 1.00 95.25 81 ARG A O 1
ATOM 655 N N . ARG A 1 82 ? -6.105 -9.653 -5.618 1.00 92.69 82 ARG A N 1
ATOM 656 C CA . ARG A 1 82 ? -5.260 -9.536 -4.415 1.00 92.69 82 ARG A CA 1
ATOM 657 C C . ARG A 1 82 ? -5.755 -8.446 -3.478 1.00 92.69 82 ARG A C 1
ATOM 659 O O . ARG A 1 82 ? -5.656 -8.608 -2.266 1.00 92.69 82 ARG A O 1
ATOM 666 N N . ASP A 1 83 ? -6.231 -7.337 -4.032 1.00 93.19 83 ASP A N 1
ATOM 667 C CA . ASP A 1 83 ? -6.776 -6.243 -3.239 1.00 93.19 83 ASP A CA 1
ATOM 668 C C . ASP A 1 83 ? -8.071 -6.666 -2.546 1.00 93.19 83 ASP A C 1
ATOM 670 O O . ASP A 1 83 ? -8.148 -6.492 -1.335 1.00 93.19 83 ASP A O 1
ATOM 674 N N . ALA A 1 84 ? -8.991 -7.327 -3.258 1.00 93.81 84 ALA A N 1
ATOM 675 C CA . ALA A 1 84 ? -10.200 -7.909 -2.675 1.00 93.81 84 ALA A CA 1
ATOM 676 C C . ALA A 1 84 ? -9.863 -8.901 -1.551 1.00 93.81 84 ALA A C 1
ATOM 678 O O . ALA A 1 84 ? -10.322 -8.741 -0.429 1.00 93.81 84 ALA A O 1
ATOM 679 N N . ALA A 1 85 ? -8.939 -9.841 -1.787 1.00 94.38 85 ALA A N 1
ATOM 680 C CA . ALA A 1 85 ? -8.510 -10.780 -0.748 1.00 94.38 85 ALA A CA 1
ATOM 681 C C . ALA A 1 85 ? -7.871 -10.085 0.473 1.00 94.38 85 ALA A C 1
ATOM 683 O O . ALA A 1 85 ? -7.998 -10.557 1.602 1.00 94.38 85 ALA A O 1
ATOM 684 N N . THR A 1 86 ? -7.165 -8.968 0.261 1.00 93.75 86 THR A N 1
ATOM 685 C CA . THR A 1 86 ? -6.592 -8.170 1.357 1.00 93.75 86 THR A CA 1
ATOM 686 C C . THR A 1 86 ? -7.692 -7.472 2.151 1.00 93.75 86 THR A C 1
ATOM 688 O O . THR A 1 86 ? -7.631 -7.446 3.378 1.00 93.75 86 THR A O 1
ATOM 691 N N . GLU A 1 87 ? -8.681 -6.914 1.458 1.00 95.38 87 GLU A N 1
ATOM 692 C CA . GLU A 1 87 ? -9.844 -6.268 2.057 1.00 95.38 87 GLU A CA 1
ATOM 693 C C . GLU A 1 87 ? -10.680 -7.257 2.868 1.00 95.38 87 GLU A C 1
ATOM 695 O O . GLU A 1 87 ? -10.909 -7.011 4.051 1.00 95.38 87 GLU A O 1
ATOM 700 N N . ASP A 1 88 ? -10.997 -8.420 2.301 1.00 96.00 88 ASP A N 1
ATOM 701 C CA . ASP A 1 88 ? -11.736 -9.494 2.970 1.00 96.00 88 ASP A CA 1
ATOM 702 C C . ASP A 1 88 ? -11.009 -9.994 4.222 1.00 96.00 88 ASP A C 1
ATOM 704 O O . ASP A 1 88 ? -11.608 -10.134 5.295 1.00 96.00 88 ASP A O 1
ATOM 708 N N . ALA A 1 89 ? -9.696 -10.230 4.124 1.00 95.69 89 ALA A N 1
ATOM 709 C CA . ALA A 1 89 ? -8.884 -10.651 5.262 1.00 95.69 89 ALA A CA 1
ATOM 710 C C . ALA A 1 89 ? -8.871 -9.587 6.372 1.00 95.69 89 ALA A C 1
ATOM 712 O O . ALA A 1 89 ? -8.953 -9.916 7.562 1.00 95.69 89 ALA A O 1
ATOM 713 N N . PHE A 1 90 ? -8.792 -8.307 6.003 1.00 96.19 90 PHE A N 1
ATOM 714 C CA . PHE A 1 90 ? -8.798 -7.201 6.956 1.00 96.19 90 PHE A CA 1
ATOM 715 C C . PHE A 1 90 ? -10.174 -7.029 7.614 1.00 96.19 90 PHE A C 1
ATOM 717 O O . PHE A 1 90 ? -10.253 -6.942 8.839 1.00 96.19 90 PHE A O 1
ATOM 724 N N . ALA A 1 91 ? -11.254 -7.083 6.832 1.00 96.69 91 ALA A N 1
ATOM 725 C CA . ALA A 1 91 ? -12.633 -7.011 7.307 1.00 96.69 91 ALA A CA 1
ATOM 726 C C . ALA A 1 91 ? -12.965 -8.160 8.263 1.00 96.69 91 ALA A C 1
ATOM 728 O O . ALA A 1 91 ? -13.473 -7.930 9.361 1.00 96.69 91 ALA A O 1
ATOM 729 N N . THR A 1 92 ? -12.603 -9.390 7.890 1.00 96.31 92 THR A N 1
ATOM 730 C CA . THR A 1 92 ? -12.784 -10.586 8.726 1.00 96.31 92 THR A CA 1
ATOM 731 C C . THR A 1 92 ? -12.037 -10.448 10.049 1.00 96.31 92 THR A C 1
ATOM 733 O O . THR A 1 92 ? -12.569 -10.765 11.112 1.00 96.31 92 THR A O 1
ATOM 736 N N . THR A 1 93 ? -10.813 -9.919 10.007 1.00 95.69 93 THR A N 1
ATOM 737 C CA . THR A 1 93 ? -10.014 -9.698 11.217 1.00 95.69 93 THR A CA 1
ATOM 738 C C . THR A 1 93 ? -10.641 -8.642 12.122 1.00 95.69 93 THR A C 1
ATOM 740 O O . THR A 1 93 ? -10.733 -8.864 13.328 1.00 95.69 93 THR A O 1
ATOM 743 N N . ILE A 1 94 ? -11.121 -7.525 11.565 1.00 95.75 94 ILE A N 1
ATOM 744 C CA . ILE A 1 94 ? -11.810 -6.493 12.350 1.00 95.75 94 ILE A CA 1
ATOM 745 C C . ILE A 1 94 ? -13.081 -7.066 12.978 1.00 95.75 94 ILE A C 1
ATOM 747 O O . ILE A 1 94 ? -13.233 -6.944 14.188 1.00 95.75 94 ILE A O 1
ATOM 751 N N . LYS A 1 95 ? -13.941 -7.751 12.212 1.00 95.62 95 LYS A N 1
ATOM 752 C CA . LYS A 1 95 ? -15.178 -8.364 12.734 1.00 95.62 95 LYS A CA 1
ATOM 753 C C . LYS A 1 95 ? -14.903 -9.402 13.826 1.00 95.62 95 LYS A C 1
ATOM 755 O O . LYS A 1 95 ? -15.662 -9.502 14.783 1.00 95.62 95 LYS A O 1
ATOM 760 N N . ARG A 1 96 ? -13.797 -10.149 13.726 1.00 94.88 96 ARG A N 1
ATOM 761 C CA . ARG A 1 96 ? -13.378 -11.101 14.765 1.00 94.88 96 ARG A CA 1
ATOM 762 C C . ARG A 1 96 ? -12.981 -10.396 16.066 1.00 94.88 96 ARG A C 1
ATOM 764 O O . ARG A 1 96 ? -13.397 -10.823 17.140 1.00 94.88 96 ARG A O 1
ATOM 771 N N . LEU A 1 97 ? -12.172 -9.337 15.981 1.00 94.38 97 LEU A N 1
ATOM 772 C CA . LEU A 1 97 ? -11.693 -8.597 17.157 1.00 94.38 97 LEU A CA 1
ATOM 773 C C . LEU A 1 97 ? -12.783 -7.689 17.761 1.00 94.38 97 LEU A C 1
ATOM 775 O O . LEU A 1 97 ? -12.847 -7.525 18.979 1.00 94.38 97 LEU A O 1
ATOM 779 N N . PHE A 1 98 ? -13.643 -7.122 16.917 1.00 95.06 98 PHE A N 1
ATOM 780 C CA . PHE A 1 98 ? -14.651 -6.124 17.263 1.00 95.06 98 PHE A CA 1
ATOM 781 C C . PHE A 1 98 ? -16.024 -6.520 16.701 1.00 95.06 98 PHE A C 1
ATOM 783 O O . PHE A 1 98 ? -16.486 -5.961 15.710 1.00 95.06 98 PHE A O 1
ATOM 790 N N . ALA A 1 99 ? -16.683 -7.502 17.315 1.00 93.56 99 ALA A N 1
ATOM 791 C CA . ALA A 1 99 ? -17.943 -8.057 16.813 1.00 93.56 99 ALA A CA 1
ATOM 792 C C . ALA A 1 99 ? -19.118 -7.071 16.860 1.00 93.56 99 ALA A C 1
ATOM 794 O O . ALA A 1 99 ? -20.086 -7.251 16.128 1.00 93.56 99 ALA A O 1
ATOM 795 N N . LYS A 1 100 ? -19.047 -6.039 17.710 1.00 94.81 100 LYS A N 1
ATOM 796 C CA . LYS A 1 100 ? -20.107 -5.031 17.872 1.00 94.81 100 LYS A CA 1
ATOM 797 C C . LYS A 1 100 ? -19.847 -3.748 17.072 1.00 94.81 100 LYS A C 1
ATOM 799 O O . LYS A 1 100 ? -20.494 -2.737 17.322 1.00 94.81 100 LYS A O 1
ATOM 804 N N . ILE A 1 101 ? -18.883 -3.760 16.147 1.00 95.31 101 ILE A N 1
ATOM 805 C CA . ILE A 1 101 ? -18.595 -2.596 15.305 1.00 95.31 101 ILE A CA 1
ATOM 806 C C . ILE A 1 101 ? -19.770 -2.301 14.351 1.00 95.31 101 ILE A C 1
ATOM 808 O O . ILE A 1 101 ? -20.253 -3.226 13.692 1.00 95.31 101 ILE A O 1
ATOM 812 N N . PRO A 1 102 ? -20.215 -1.037 14.220 1.00 95.81 102 PRO A N 1
ATOM 813 C CA . PRO A 1 102 ? -21.190 -0.656 13.202 1.00 95.81 102 PRO A CA 1
ATOM 814 C C . PRO A 1 102 ? -20.657 -0.885 11.781 1.00 95.81 102 PRO A C 1
ATOM 816 O O . PRO A 1 102 ? -19.482 -0.637 11.495 1.00 95.81 102 PRO A O 1
ATOM 819 N N . GLU A 1 103 ? -21.519 -1.315 10.856 1.00 95.12 103 GLU A N 1
ATOM 820 C CA . GLU A 1 103 ? -21.103 -1.607 9.474 1.00 95.12 103 GLU A CA 1
ATOM 821 C C . GLU A 1 103 ? -20.576 -0.366 8.738 1.00 95.12 103 GLU A C 1
ATOM 823 O O . GLU A 1 103 ? -19.599 -0.447 7.990 1.00 95.12 103 GLU A O 1
ATOM 828 N N . GLU A 1 104 ? -21.161 0.805 8.995 1.00 95.56 104 GLU A N 1
ATOM 829 C CA . GLU A 1 104 ? -20.687 2.069 8.426 1.00 95.56 104 GLU A CA 1
ATOM 830 C C . GLU A 1 104 ? -19.257 2.407 8.862 1.00 95.56 104 GLU A C 1
ATOM 832 O O . GLU A 1 104 ? -18.437 2.844 8.047 1.00 95.56 104 GLU A O 1
ATOM 837 N N . ASP A 1 105 ? -18.946 2.195 10.143 1.00 96.44 105 ASP A N 1
ATOM 838 C CA . ASP A 1 105 ? -17.618 2.435 10.704 1.00 96.44 105 ASP A CA 1
ATOM 839 C C . ASP A 1 105 ? -16.603 1.441 10.140 1.00 96.44 105 ASP A C 1
ATOM 841 O O . ASP A 1 105 ? -15.506 1.839 9.743 1.00 96.44 105 ASP A O 1
ATOM 845 N N . LEU A 1 106 ? -16.987 0.167 10.006 1.00 96.38 106 LEU A N 1
ATOM 846 C CA . LEU A 1 106 ? -16.159 -0.841 9.350 1.00 96.38 106 LEU A CA 1
ATOM 847 C C . LEU A 1 106 ? -15.798 -0.418 7.919 1.00 96.38 106 LEU A C 1
ATOM 849 O O . LEU A 1 106 ? -14.619 -0.401 7.566 1.00 96.38 106 LEU A O 1
ATOM 853 N N . ASN A 1 107 ? -16.780 -0.014 7.111 1.00 95.62 107 ASN A N 1
ATOM 854 C CA . ASN A 1 107 ? -16.553 0.396 5.723 1.00 95.62 107 ASN A CA 1
ATOM 855 C C . ASN A 1 107 ? -15.667 1.649 5.616 1.00 95.62 107 ASN A C 1
ATOM 857 O O . ASN A 1 107 ? -14.820 1.747 4.723 1.00 95.62 107 ASN A O 1
ATOM 861 N N . LYS A 1 108 ? -15.817 2.614 6.533 1.00 96.31 108 LYS A N 1
ATOM 862 C CA . LYS A 1 108 ? -14.924 3.786 6.622 1.00 96.31 108 LYS A CA 1
ATOM 863 C C . LYS A 1 108 ? -13.489 3.359 6.943 1.00 96.31 108 LYS A C 1
ATOM 865 O O . LYS A 1 108 ? -12.558 3.799 6.265 1.00 96.31 108 LYS A O 1
ATOM 870 N N . ILE A 1 109 ? -13.307 2.447 7.899 1.00 96.25 109 ILE A N 1
ATOM 871 C CA . ILE A 1 109 ? -11.991 1.908 8.262 1.00 96.25 109 ILE A CA 1
ATOM 872 C C . ILE A 1 109 ? -11.343 1.180 7.083 1.00 96.25 109 ILE A C 1
ATOM 874 O O . ILE A 1 109 ? -10.168 1.424 6.814 1.00 96.25 109 ILE A O 1
ATOM 878 N N . LEU A 1 110 ? -12.074 0.316 6.370 1.00 95.94 110 LEU A N 1
ATOM 879 C CA . LEU A 1 110 ? -11.541 -0.437 5.227 1.00 95.94 110 LEU A CA 1
ATOM 880 C C . LEU A 1 110 ? -11.037 0.502 4.127 1.00 95.94 110 LEU A C 1
ATOM 882 O O . LEU A 1 110 ? -9.858 0.441 3.762 1.00 95.94 110 LEU A O 1
ATOM 886 N N . ARG A 1 111 ? -11.891 1.432 3.673 1.00 94.62 111 ARG A N 1
ATOM 887 C CA . ARG A 1 111 ? -11.546 2.415 2.631 1.00 94.62 111 ARG A CA 1
ATOM 888 C C . ARG A 1 111 ? -10.309 3.226 3.002 1.00 94.62 111 ARG A C 1
ATOM 890 O O . ARG A 1 111 ? -9.424 3.440 2.173 1.00 94.62 111 ARG A O 1
ATOM 897 N N . HIS A 1 112 ? -10.228 3.649 4.259 1.00 93.06 112 HIS A N 1
ATOM 898 C CA . HIS A 1 112 ? -9.167 4.530 4.715 1.00 93.06 112 HIS A CA 1
ATOM 899 C C . HIS A 1 112 ? -7.850 3.783 4.999 1.00 93.06 112 HIS A C 1
ATOM 901 O O . HIS A 1 112 ? -6.779 4.177 4.530 1.00 93.06 112 HIS A O 1
ATOM 907 N N . ALA A 1 113 ? -7.900 2.667 5.730 1.00 94.50 113 ALA A N 1
ATOM 908 C CA . ALA A 1 113 ? -6.713 1.911 6.128 1.00 94.50 113 ALA A CA 1
ATOM 909 C C . ALA A 1 113 ? -6.041 1.182 4.952 1.00 94.50 113 ALA A C 1
ATOM 911 O O . ALA A 1 113 ? -4.822 0.981 4.980 1.00 94.50 113 ALA A O 1
ATOM 912 N N . LEU A 1 114 ? -6.815 0.796 3.929 1.00 94.25 114 LEU A N 1
ATOM 913 C CA . LEU A 1 114 ? -6.337 0.069 2.748 1.00 94.25 114 LEU A CA 1
ATOM 914 C C . LEU A 1 114 ? -6.109 0.963 1.522 1.00 94.25 114 LEU A C 1
ATOM 916 O O . LEU A 1 114 ? -5.794 0.450 0.442 1.00 94.25 114 LEU A O 1
ATOM 920 N N . ARG A 1 115 ? -6.190 2.292 1.672 1.00 93.25 115 ARG A N 1
ATOM 921 C CA . ARG A 1 115 ? -5.951 3.246 0.582 1.00 93.25 115 ARG A CA 1
ATOM 922 C C . ARG A 1 115 ? -4.584 3.013 -0.066 1.00 93.25 115 ARG A C 1
ATOM 924 O O . ARG A 1 115 ? -3.544 3.008 0.597 1.00 93.25 115 ARG A O 1
ATOM 931 N N . LYS A 1 116 ? -4.550 2.824 -1.385 1.00 89.31 116 LYS A N 1
ATOM 932 C CA . LYS A 1 116 ? -3.308 2.534 -2.121 1.00 89.31 116 LYS A CA 1
ATOM 933 C C . LYS A 1 116 ? -2.348 3.727 -2.089 1.00 89.31 116 LYS A C 1
ATOM 935 O O . LYS A 1 116 ? -2.780 4.871 -2.133 1.00 89.31 116 LYS A O 1
ATOM 940 N N . ARG A 1 117 ? -1.038 3.438 -2.065 1.00 85.12 117 ARG A N 1
ATOM 941 C CA . ARG A 1 117 ? 0.064 4.427 -2.148 1.00 85.12 117 ARG A CA 1
ATOM 942 C C . ARG A 1 117 ? 0.076 5.501 -1.046 1.00 85.12 117 ARG A C 1
ATOM 944 O O . ARG A 1 117 ? 0.726 6.519 -1.205 1.00 85.12 117 ARG A O 1
ATOM 951 N N . SER A 1 118 ? -0.601 5.256 0.072 1.00 86.19 118 SER A N 1
ATOM 952 C CA . SER A 1 118 ? -0.784 6.236 1.153 1.00 86.19 118 SER A CA 1
ATOM 953 C C . SER A 1 118 ? 0.074 5.972 2.399 1.00 86.19 118 SER A C 1
ATOM 955 O O . SER A 1 118 ? -0.032 6.694 3.381 1.00 86.19 118 SER A O 1
ATOM 957 N N . GLY A 1 119 ? 0.856 4.884 2.419 1.00 84.81 119 GLY A N 1
ATOM 958 C CA . GLY A 1 119 ? 1.636 4.479 3.598 1.00 84.81 119 GLY A CA 1
ATOM 959 C C . GLY A 1 119 ? 0.803 4.027 4.812 1.00 84.81 119 GLY A C 1
ATOM 960 O O . GLY A 1 119 ? 1.365 3.814 5.885 1.00 84.81 119 GLY A O 1
ATOM 961 N N . ARG A 1 120 ? -0.521 3.863 4.668 1.00 89.88 120 ARG A N 1
ATOM 962 C CA . ARG A 1 120 ? -1.440 3.574 5.782 1.00 89.88 120 ARG A CA 1
ATOM 963 C C . ARG A 1 120 ? -1.243 2.171 6.362 1.00 89.88 120 ARG A C 1
ATOM 965 O O . ARG A 1 120 ? -0.778 1.235 5.701 1.00 89.88 120 ARG A O 1
ATOM 972 N N . VAL A 1 121 ? -1.646 2.029 7.625 1.00 90.00 121 VAL A N 1
ATOM 973 C CA . VAL A 1 121 ? -1.400 0.836 8.452 1.00 90.00 121 VAL A CA 1
ATOM 974 C C . VAL A 1 121 ? -1.951 -0.456 7.851 1.00 90.00 121 VAL A C 1
ATOM 976 O O . VAL A 1 121 ? -1.331 -1.498 8.030 1.00 90.00 121 VAL A O 1
ATOM 979 N N . GLY A 1 122 ? -3.053 -0.423 7.096 1.00 88.12 122 GLY A N 1
ATOM 980 C CA . GLY A 1 122 ? -3.661 -1.635 6.540 1.00 88.12 122 GLY A CA 1
ATOM 981 C C . GLY A 1 122 ? -2.766 -2.352 5.520 1.00 88.12 122 GLY A C 1
ATOM 982 O O . GLY A 1 122 ? -2.775 -3.579 5.444 1.00 88.12 122 GLY A O 1
ATOM 983 N N . ARG A 1 123 ? -1.910 -1.616 4.795 1.00 88.81 123 ARG A N 1
ATOM 984 C CA . ARG A 1 123 ? -1.037 -2.178 3.743 1.00 88.81 123 ARG A CA 1
ATOM 985 C C . ARG A 1 123 ? 0.432 -2.333 4.143 1.00 88.81 123 ARG A C 1
ATOM 987 O O . ARG A 1 123 ? 1.239 -2.757 3.319 1.00 88.81 123 ARG A O 1
ATOM 994 N N . THR A 1 124 ? 0.804 -2.008 5.383 1.00 88.81 124 THR A N 1
ATOM 995 C CA . THR A 1 124 ? 2.200 -2.142 5.836 1.00 88.81 124 THR A CA 1
ATOM 996 C C . THR A 1 124 ? 2.624 -3.608 5.936 1.00 88.81 124 THR A C 1
ATOM 998 O O . THR A 1 124 ? 1.872 -4.441 6.426 1.00 88.81 124 THR A O 1
ATOM 1001 N N . GLY A 1 125 ? 3.841 -3.954 5.520 1.00 87.50 125 GLY A N 1
ATOM 1002 C CA . GLY A 1 125 ? 4.392 -5.304 5.715 1.00 87.50 125 GLY A CA 1
ATOM 1003 C C . GLY A 1 125 ? 4.984 -5.546 7.110 1.00 87.50 125 GLY A C 1
ATOM 1004 O O . GLY A 1 125 ? 5.394 -6.659 7.406 1.00 87.50 125 GLY A O 1
ATOM 1005 N N . LYS A 1 126 ? 5.069 -4.509 7.955 1.00 89.44 126 LYS A N 1
ATOM 1006 C CA . LYS A 1 126 ? 5.839 -4.540 9.214 1.00 89.44 126 LYS A CA 1
ATOM 1007 C C . LYS A 1 126 ? 5.085 -5.114 10.416 1.00 89.44 126 LYS A C 1
ATOM 1009 O O . LYS A 1 126 ? 5.714 -5.459 11.408 1.00 89.44 126 LYS A O 1
ATOM 1014 N N . LEU A 1 127 ? 3.756 -5.133 10.358 1.00 90.81 127 LEU A N 1
ATOM 1015 C CA . LEU A 1 127 ? 2.886 -5.516 11.471 1.00 90.81 127 LEU A CA 1
ATOM 1016 C C . LEU A 1 127 ? 2.078 -6.761 11.109 1.00 90.81 127 LEU A C 1
ATOM 1018 O O . LEU A 1 127 ? 1.799 -7.005 9.933 1.00 90.81 127 LEU A O 1
ATOM 1022 N N . ASP A 1 128 ? 1.670 -7.512 12.122 1.00 93.81 128 ASP A N 1
ATOM 1023 C CA . ASP A 1 128 ? 0.679 -8.576 12.011 1.00 93.81 128 ASP A CA 1
ATOM 1024 C C . ASP A 1 128 ? -0.716 -8.008 11.707 1.00 93.81 128 ASP A C 1
ATOM 1026 O O . ASP A 1 128 ? -1.009 -6.833 11.953 1.00 93.81 128 ASP A O 1
ATOM 1030 N N . LEU A 1 129 ? -1.580 -8.839 11.121 1.00 93.44 129 LEU A N 1
ATOM 1031 C CA . LEU A 1 129 ? -2.902 -8.417 10.653 1.00 93.44 129 LEU A CA 1
ATOM 1032 C C . LEU A 1 129 ? -3.783 -7.910 11.803 1.00 93.44 129 LEU A C 1
ATOM 1034 O O . LEU A 1 129 ? -4.403 -6.853 11.679 1.00 93.44 129 LEU A O 1
ATOM 1038 N N . ASP A 1 130 ? -3.761 -8.605 12.939 1.00 93.69 130 ASP A N 1
ATOM 1039 C CA . ASP A 1 130 ? -4.535 -8.254 14.129 1.00 93.69 130 ASP A CA 1
ATOM 1040 C C . ASP A 1 130 ? -4.098 -6.900 14.686 1.00 93.69 130 ASP A C 1
ATOM 1042 O O . ASP A 1 130 ? -4.926 -6.039 14.996 1.00 93.69 130 ASP A O 1
ATOM 1046 N N . ARG A 1 131 ? -2.785 -6.655 14.745 1.00 93.38 131 ARG A N 1
ATOM 1047 C CA . ARG A 1 131 ? -2.256 -5.359 15.164 1.00 93.38 131 ARG A CA 1
ATOM 1048 C C . ARG A 1 131 ? -2.635 -4.227 14.226 1.00 93.38 131 ARG A C 1
ATOM 1050 O O . ARG A 1 131 ? -2.958 -3.140 14.707 1.00 93.38 131 ARG A O 1
ATOM 1057 N N . LYS A 1 132 ? -2.613 -4.450 12.911 1.00 94.81 132 LYS A N 1
ATOM 1058 C CA . LYS A 1 132 ? -3.078 -3.445 11.944 1.00 94.81 132 LYS A CA 1
ATOM 1059 C C . LYS A 1 132 ? -4.554 -3.129 12.145 1.00 94.81 132 LYS A C 1
ATOM 1061 O O . LYS A 1 132 ? -4.904 -1.953 12.177 1.00 94.81 132 LYS A O 1
ATOM 1066 N N . ALA A 1 133 ? -5.388 -4.158 12.302 1.00 95.25 133 ALA A N 1
ATOM 1067 C CA . ALA A 1 133 ? -6.820 -4.008 12.533 1.00 95.25 133 ALA A CA 1
ATOM 1068 C C . ALA A 1 133 ? -7.081 -3.197 13.809 1.00 95.25 133 ALA A C 1
ATOM 1070 O O . ALA A 1 133 ? -7.793 -2.197 13.768 1.00 95.25 133 ALA A O 1
ATOM 1071 N N . TYR A 1 134 ? -6.409 -3.543 14.912 1.00 94.94 134 TYR A N 1
ATOM 1072 C CA . TYR A 1 134 ? -6.502 -2.798 16.168 1.00 94.94 134 TYR A CA 1
ATOM 1073 C C . TYR A 1 134 ? -6.115 -1.321 16.008 1.00 94.94 134 TYR A C 1
ATOM 1075 O O . TYR A 1 134 ? -6.846 -0.438 16.449 1.00 94.94 134 TYR A O 1
ATOM 1083 N N . LEU A 1 135 ? -4.972 -1.032 15.372 1.00 95.38 135 LEU A N 1
ATOM 1084 C CA . LEU A 1 135 ? -4.505 0.346 15.181 1.00 95.38 135 LEU A CA 1
ATOM 1085 C C . LEU A 1 135 ? -5.434 1.153 14.267 1.00 95.38 135 LEU A C 1
ATOM 1087 O O . LEU A 1 135 ? -5.640 2.338 14.517 1.00 95.38 135 LEU A O 1
ATOM 1091 N N . ALA A 1 136 ? -5.994 0.525 13.232 1.00 96.00 136 ALA A N 1
ATOM 1092 C CA . ALA A 1 136 ? -6.935 1.169 12.325 1.00 96.00 136 ALA A CA 1
ATOM 1093 C C . ALA A 1 136 ? -8.246 1.534 13.040 1.00 96.00 136 ALA A C 1
ATOM 1095 O O . ALA A 1 136 ? -8.687 2.676 12.943 1.00 96.00 136 ALA A O 1
ATOM 1096 N N . VAL A 1 137 ? -8.811 0.607 13.821 1.00 96.25 137 VAL A N 1
ATOM 1097 C CA . VAL A 1 137 ? -10.024 0.844 14.623 1.00 96.25 137 VAL A CA 1
ATOM 1098 C C . VAL A 1 137 ? -9.770 1.904 15.696 1.00 96.25 137 VAL A C 1
ATOM 1100 O O . VAL A 1 137 ? -10.549 2.840 15.836 1.00 96.25 137 VAL A O 1
ATOM 1103 N N . GLN A 1 138 ? -8.646 1.822 16.415 1.00 95.62 138 GLN A N 1
ATOM 1104 C CA . GLN A 1 138 ? -8.272 2.826 17.414 1.00 95.62 138 GLN A CA 1
ATOM 1105 C C . GLN A 1 138 ? -8.130 4.225 16.799 1.00 95.62 138 GLN A C 1
ATOM 1107 O O . GLN A 1 138 ? -8.559 5.207 17.405 1.00 95.62 138 GLN A O 1
ATOM 1112 N N . ALA A 1 139 ? -7.512 4.329 15.619 1.00 95.25 139 ALA A N 1
ATOM 1113 C CA . ALA A 1 139 ? -7.399 5.597 14.910 1.00 95.25 139 ALA A CA 1
ATOM 1114 C C . ALA A 1 139 ? -8.781 6.126 14.503 1.00 95.25 139 ALA A C 1
ATOM 1116 O O . ALA A 1 139 ? -9.075 7.285 14.776 1.00 95.25 139 ALA A O 1
ATOM 1117 N N . HIS A 1 140 ? -9.637 5.276 13.932 1.00 96.19 140 HIS A N 1
ATOM 1118 C CA . HIS A 1 140 ? -11.002 5.641 13.546 1.00 96.19 140 HIS A CA 1
ATOM 1119 C C . HIS A 1 140 ? -11.819 6.178 14.714 1.00 96.19 140 HIS A C 1
ATOM 1121 O O . HIS A 1 140 ? -12.354 7.278 14.629 1.00 96.19 140 HIS A O 1
ATOM 1127 N N . ILE A 1 141 ? -11.853 5.446 15.831 1.00 96.25 141 ILE A N 1
ATOM 1128 C CA . ILE A 1 141 ? -12.557 5.866 17.048 1.00 96.25 141 ILE A CA 1
ATOM 1129 C C . ILE A 1 141 ? -12.043 7.227 17.508 1.00 96.25 141 ILE A C 1
ATOM 1131 O O . ILE A 1 141 ? -12.831 8.123 17.782 1.00 96.25 141 ILE A O 1
ATOM 1135 N N . ARG A 1 142 ? -10.723 7.421 17.537 1.00 95.25 142 ARG A N 1
ATOM 1136 C CA . ARG A 1 142 ? -10.149 8.705 17.938 1.00 95.25 142 ARG A CA 1
ATOM 1137 C C . ARG A 1 142 ? -10.639 9.855 17.052 1.00 95.25 142 ARG A C 1
ATOM 1139 O O . ARG A 1 142 ? -11.018 10.884 17.587 1.00 95.25 142 ARG A O 1
ATOM 1146 N N . HIS A 1 143 ? -10.650 9.702 15.733 1.00 94.31 143 HIS A N 1
ATOM 1147 C CA . HIS A 1 143 ? -11.034 10.801 14.837 1.00 94.31 143 HIS A CA 1
ATOM 1148 C C . HIS A 1 143 ? -12.553 10.997 14.711 1.00 94.31 143 HIS A C 1
ATOM 1150 O O . HIS A 1 143 ? -13.008 12.120 14.530 1.00 94.31 143 HIS A O 1
ATOM 1156 N N . ARG A 1 144 ? -13.353 9.927 14.799 1.00 94.69 144 ARG A N 1
ATOM 1157 C CA . ARG A 1 144 ? -14.799 9.977 14.514 1.00 94.69 144 ARG A CA 1
ATOM 1158 C C . ARG A 1 144 ? -15.694 9.937 15.748 1.00 94.69 144 ARG A C 1
ATOM 1160 O O . ARG A 1 144 ? -16.821 10.407 15.674 1.00 94.69 144 ARG A O 1
ATOM 1167 N N . HIS A 1 145 ? -15.202 9.395 16.857 1.00 93.50 145 HIS A N 1
ATOM 1168 C CA . HIS A 1 145 ? -15.985 9.150 18.074 1.00 93.50 145 HIS A CA 1
ATOM 1169 C C . HIS A 1 145 ? -15.459 9.929 19.284 1.00 93.50 145 HIS A C 1
ATOM 1171 O O . HIS A 1 145 ? -15.863 9.643 20.403 1.00 93.50 145 HIS A O 1
ATOM 1177 N N . THR A 1 146 ? -14.543 10.885 19.083 1.00 94.31 146 THR A N 1
ATOM 1178 C CA . THR A 1 146 ? -14.047 11.769 20.151 1.00 94.31 146 THR A CA 1
ATOM 1179 C C . THR A 1 146 ? -13.810 13.183 19.630 1.00 94.31 146 THR A C 1
ATOM 1181 O O . THR A 1 146 ? -13.698 13.405 18.424 1.00 94.31 146 THR A O 1
ATOM 1184 N N . ASP A 1 147 ? -13.617 14.138 20.538 1.00 92.69 147 ASP A N 1
ATOM 1185 C CA . ASP A 1 147 ? -13.256 15.520 20.197 1.00 92.69 147 ASP A CA 1
ATOM 1186 C C . ASP A 1 147 ? -11.770 15.707 19.806 1.00 92.69 147 ASP A C 1
ATOM 1188 O O . ASP A 1 147 ? -11.266 16.834 19.785 1.00 92.69 147 ASP A O 1
ATOM 1192 N N . TYR A 1 148 ? -11.045 14.631 19.469 1.00 92.81 148 TYR A N 1
ATOM 1193 C CA . TYR A 1 148 ? -9.608 14.660 19.156 1.00 92.81 148 TYR A CA 1
ATOM 1194 C C . TYR A 1 148 ? -9.230 15.733 18.137 1.00 92.81 148 TYR A C 1
ATOM 1196 O O . TYR A 1 148 ? -8.277 16.482 18.360 1.00 92.81 148 TYR A O 1
ATOM 1204 N N . ASP A 1 149 ? -9.972 15.830 17.034 1.00 91.06 149 ASP A N 1
ATOM 1205 C CA . ASP A 1 149 ? -9.655 16.777 15.966 1.00 91.06 149 ASP A CA 1
ATOM 1206 C C . ASP A 1 149 ? -9.886 18.226 16.412 1.00 91.06 149 ASP A C 1
ATOM 1208 O O . ASP A 1 149 ? -9.109 19.112 16.052 1.00 91.06 149 ASP A O 1
ATOM 1212 N N . LYS A 1 150 ? -10.899 18.474 17.254 1.00 91.25 150 LYS A N 1
ATOM 1213 C CA . LYS A 1 150 ? -11.164 19.800 17.833 1.00 91.25 150 LYS A CA 1
ATOM 1214 C C . LYS A 1 150 ? -10.047 20.203 18.792 1.00 91.25 150 LYS A C 1
ATOM 1216 O O . LYS A 1 150 ? -9.499 21.296 18.670 1.00 91.25 150 LYS A O 1
ATOM 1221 N N . ILE A 1 151 ? -9.663 19.298 19.695 1.00 90.25 151 ILE A N 1
ATOM 1222 C CA . ILE A 1 151 ? -8.588 19.532 20.668 1.00 90.25 151 ILE A CA 1
ATOM 1223 C C . ILE A 1 151 ? -7.260 19.743 19.939 1.00 90.25 151 ILE A C 1
ATOM 1225 O O . ILE A 1 151 ? -6.551 20.698 20.233 1.00 90.25 151 ILE A O 1
ATOM 1229 N N . THR A 1 152 ? -6.950 18.913 18.940 1.00 92.00 152 THR A N 1
ATOM 1230 C CA . THR A 1 152 ? -5.715 19.026 18.150 1.00 92.00 152 THR A CA 1
ATOM 1231 C C . THR A 1 152 ? -5.641 20.357 17.402 1.00 92.00 152 THR A C 1
ATOM 1233 O O . THR A 1 152 ? -4.578 20.977 17.369 1.00 92.00 152 THR A O 1
ATOM 1236 N N . LYS A 1 153 ? -6.755 20.829 16.824 1.00 89.06 153 LYS A N 1
ATOM 1237 C CA . LYS A 1 153 ? -6.815 22.145 16.166 1.00 89.06 153 LYS A CA 1
ATOM 1238 C C . LYS A 1 153 ? -6.600 23.293 17.159 1.00 89.06 153 LYS A C 1
ATOM 1240 O O . LYS A 1 153 ? -5.924 24.259 16.813 1.00 89.06 153 LYS A O 1
ATOM 1245 N N . ALA A 1 154 ? -7.133 23.179 18.376 1.00 89.06 154 ALA A N 1
ATOM 1246 C CA . ALA A 1 154 ? -7.032 24.213 19.404 1.00 89.06 154 ALA A CA 1
ATOM 1247 C C . ALA A 1 154 ? -5.650 24.268 20.081 1.00 89.06 154 ALA A C 1
ATOM 1249 O O . ALA A 1 154 ? -5.062 25.341 20.191 1.00 89.06 154 ALA A O 1
ATOM 1250 N N . SER A 1 155 ? -5.118 23.128 20.532 1.00 86.56 155 SER A N 1
ATOM 1251 C CA . SER A 1 155 ? -3.864 23.068 21.296 1.00 86.56 155 SER A CA 1
ATOM 1252 C C . SER A 1 155 ? -2.615 23.038 20.415 1.00 86.56 155 SER A C 1
ATOM 1254 O O . SER A 1 155 ? -1.530 23.355 20.895 1.00 86.56 155 SER A O 1
ATOM 1256 N N . LYS A 1 156 ? -2.745 22.604 19.149 1.00 86.06 156 LYS A N 1
ATOM 1257 C CA . LYS A 1 156 ? -1.634 22.214 18.255 1.00 86.06 156 LYS A CA 1
ATOM 1258 C C . LYS A 1 156 ? -0.702 21.139 18.843 1.00 86.06 156 LYS A C 1
ATOM 1260 O O . LYS A 1 156 ? 0.314 20.815 18.233 1.00 86.06 156 LYS A O 1
ATOM 1265 N N . ASP A 1 157 ? -1.068 20.538 19.975 1.00 89.19 157 ASP A N 1
ATOM 1266 C CA . ASP A 1 157 ? -0.336 19.463 20.638 1.00 89.19 157 ASP A CA 1
ATOM 1267 C C . ASP A 1 157 ? -1.106 18.148 20.482 1.00 89.19 157 ASP A C 1
ATOM 1269 O O . ASP A 1 157 ? -2.142 17.901 21.112 1.00 89.19 157 ASP A O 1
ATOM 1273 N N . ARG A 1 158 ? -0.573 17.288 19.610 1.00 88.69 158 ARG A N 1
ATOM 1274 C CA . ARG A 1 158 ? -1.160 15.986 19.283 1.00 88.69 158 ARG A CA 1
ATOM 1275 C C . ARG A 1 158 ? -1.069 14.997 20.437 1.00 88.69 158 ARG A C 1
ATOM 1277 O O . ARG A 1 158 ? -1.932 14.123 20.518 1.00 88.69 158 ARG A O 1
ATOM 1284 N N . ASP A 1 159 ? -0.043 15.081 21.277 1.00 89.31 159 ASP A N 1
ATOM 1285 C CA . ASP A 1 159 ? 0.149 14.137 22.377 1.00 89.31 159 ASP A CA 1
ATOM 1286 C C . ASP A 1 159 ? -0.771 14.487 23.540 1.00 89.31 159 ASP A C 1
ATOM 1288 O O . ASP A 1 159 ? -1.482 13.606 24.027 1.00 89.31 159 ASP A O 1
ATOM 1292 N N . ALA A 1 160 ? -0.900 15.776 23.865 1.00 88.12 160 ALA A N 1
ATOM 1293 C CA . ALA A 1 160 ? -1.919 16.241 24.804 1.00 88.12 160 ALA A CA 1
ATOM 1294 C C . ALA A 1 160 ? -3.338 15.858 24.343 1.00 88.12 160 ALA A C 1
ATOM 1296 O O . ALA A 1 160 ? -4.134 15.351 25.135 1.00 88.12 160 ALA A O 1
ATOM 1297 N N . ALA A 1 161 ? -3.650 16.013 23.050 1.00 91.06 161 ALA A N 1
ATOM 1298 C CA . ALA A 1 161 ? -4.946 15.608 22.499 1.00 91.06 161 ALA A CA 1
ATOM 1299 C C . ALA A 1 161 ? -5.176 14.085 22.573 1.00 91.06 161 ALA A C 1
ATOM 1301 O O . ALA A 1 161 ? -6.290 13.629 22.852 1.00 91.06 161 ALA A O 1
ATOM 1302 N N . ARG A 1 162 ? -4.130 13.276 22.350 1.00 91.38 162 ARG A N 1
ATOM 1303 C CA . ARG A 1 162 ? -4.199 11.810 22.488 1.00 91.38 162 ARG A CA 1
ATOM 1304 C C . ARG A 1 162 ? -4.434 11.392 23.930 1.00 91.38 162 ARG A C 1
ATOM 1306 O O . ARG A 1 162 ? -5.208 10.467 24.152 1.00 91.38 162 ARG A O 1
ATOM 1313 N N . ASP A 1 163 ? -3.778 12.040 24.885 1.00 90.81 163 ASP A N 1
ATOM 1314 C CA . ASP A 1 163 ? -3.944 11.724 26.301 1.00 90.81 163 ASP A CA 1
ATOM 1315 C C . ASP A 1 163 ? -5.325 12.145 26.816 1.00 90.81 163 ASP A C 1
ATOM 1317 O O . ASP A 1 163 ? -5.968 11.356 27.510 1.00 90.81 163 ASP A O 1
ATOM 1321 N N . ALA A 1 164 ? -5.827 13.311 26.397 1.00 92.31 164 ALA A N 1
ATOM 1322 C CA . ALA A 1 164 ? -7.160 13.798 26.757 1.00 92.31 164 ALA A CA 1
ATOM 1323 C C . ALA A 1 164 ? -8.286 12.867 26.268 1.00 92.31 164 ALA A C 1
ATOM 1325 O O . ALA A 1 164 ? -9.201 12.540 27.019 1.00 92.31 164 ALA A O 1
ATOM 1326 N N . THR A 1 165 ? -8.192 12.377 25.029 1.00 94.12 165 THR A N 1
ATOM 1327 C CA . THR A 1 165 ? -9.223 11.512 24.414 1.00 94.12 165 THR A CA 1
ATOM 1328 C C . THR A 1 165 ? -9.069 10.032 24.757 1.00 94.12 165 THR A C 1
ATOM 1330 O O . THR A 1 165 ? -9.930 9.208 24.449 1.00 94.12 165 THR A O 1
ATOM 1333 N N . ARG A 1 166 ? -7.981 9.648 25.432 1.00 92.62 166 ARG A N 1
ATOM 1334 C CA . ARG A 1 166 ? -7.625 8.244 25.664 1.00 92.62 166 ARG A CA 1
ATOM 1335 C C . ARG A 1 166 ? -8.698 7.447 26.405 1.00 92.62 166 ARG A C 1
ATOM 1337 O O . ARG A 1 166 ? -8.872 6.261 26.114 1.00 92.62 166 ARG A O 1
ATOM 1344 N N . GLY A 1 167 ? -9.360 8.063 27.384 1.00 92.50 167 GLY A N 1
ATOM 1345 C CA . GLY A 1 167 ? -10.421 7.420 28.162 1.00 92.50 167 GLY A CA 1
ATOM 1346 C C . GLY A 1 167 ? -11.624 7.062 27.291 1.00 92.50 167 GLY A C 1
ATOM 1347 O O . GLY A 1 167 ? -12.066 5.916 27.296 1.00 92.50 167 GLY A O 1
ATOM 1348 N N . GLU A 1 168 ? -12.075 8.016 26.479 1.00 93.94 168 GLU A N 1
ATOM 1349 C CA . GLU A 1 168 ? -13.195 7.853 25.552 1.00 93.94 168 GLU A CA 1
ATOM 1350 C C . GLU A 1 168 ? -12.890 6.806 24.476 1.00 93.94 168 GLU A C 1
ATOM 1352 O O . GLU A 1 168 ? -13.649 5.853 24.310 1.00 93.94 168 GLU A O 1
ATOM 1357 N N . VAL A 1 169 ? -11.705 6.879 23.855 1.00 94.19 169 VAL A N 1
ATOM 1358 C CA . VAL A 1 169 ? -11.254 5.861 22.892 1.00 94.19 169 VAL A CA 1
ATOM 1359 C C . VAL A 1 169 ? -11.248 4.466 23.519 1.00 94.19 169 VAL A C 1
ATOM 1361 O O . VAL A 1 169 ? -11.681 3.500 22.895 1.00 94.19 169 VAL A O 1
ATOM 1364 N N . SER A 1 170 ? -10.760 4.339 24.757 1.00 93.38 170 SER A N 1
ATOM 1365 C CA . SER A 1 170 ? -10.707 3.045 25.450 1.00 93.38 170 SER A CA 1
ATOM 1366 C C . SER A 1 170 ? -12.104 2.507 25.760 1.00 93.38 170 SER A C 1
ATOM 1368 O O . SER A 1 170 ? -12.318 1.303 25.649 1.00 93.38 170 SER A O 1
ATOM 1370 N N . ARG A 1 171 ? -13.054 3.382 26.112 1.00 94.56 171 ARG A N 1
ATOM 1371 C CA . ARG A 1 171 ? -14.450 3.010 26.365 1.00 94.56 171 ARG A CA 1
ATOM 1372 C C . ARG A 1 171 ? -15.098 2.422 25.113 1.00 94.56 171 ARG A C 1
ATOM 1374 O O . ARG A 1 171 ? -15.598 1.304 25.180 1.00 94.56 171 ARG A O 1
ATOM 1381 N N . VAL A 1 172 ? -15.018 3.123 23.980 1.00 94.81 172 VAL A N 1
ATOM 1382 C CA . VAL A 1 172 ? -15.606 2.657 22.710 1.00 94.81 172 VAL A CA 1
ATOM 1383 C C . VAL A 1 172 ? -14.917 1.379 22.223 1.00 94.81 172 VAL A C 1
ATOM 1385 O O . VAL A 1 172 ? -15.577 0.439 21.791 1.00 94.81 172 VAL A O 1
ATOM 1388 N N . LEU A 1 173 ? -13.590 1.279 22.367 1.00 94.25 173 LEU A N 1
ATOM 1389 C CA . LEU A 1 173 ? -12.857 0.054 22.028 1.00 94.25 173 LEU A CA 1
ATOM 1390 C C . LEU A 1 173 ? -13.347 -1.162 22.823 1.00 94.25 173 LEU A C 1
ATOM 1392 O O . LEU A 1 173 ? -13.449 -2.245 22.257 1.00 94.25 173 LEU A O 1
ATOM 1396 N N . VAL A 1 174 ? -13.620 -1.003 24.121 1.00 93.12 174 VAL A N 1
ATOM 1397 C CA . VAL A 1 174 ? -14.148 -2.078 24.979 1.00 93.12 174 VAL A CA 1
ATOM 1398 C C . VAL A 1 174 ? -15.591 -2.408 24.615 1.00 93.12 174 VAL A C 1
ATOM 1400 O O . VAL A 1 174 ? -15.955 -3.579 24.596 1.00 93.12 174 VAL A O 1
ATOM 1403 N N . GLU A 1 175 ? -16.396 -1.396 24.303 1.00 94.31 175 GLU A N 1
ATOM 1404 C CA . GLU A 1 175 ? -17.780 -1.574 23.870 1.00 94.31 175 GLU A CA 1
ATOM 1405 C C . GLU A 1 175 ? -17.873 -2.376 22.568 1.00 94.31 175 GLU A C 1
ATOM 1407 O O . GLU A 1 175 ? -18.722 -3.259 22.456 1.00 94.31 175 GLU A O 1
ATOM 1412 N N . TRP A 1 176 ? -16.979 -2.111 21.612 1.00 94.81 176 TRP A N 1
ATOM 1413 C CA . TRP A 1 176 ? -16.961 -2.794 20.319 1.00 94.81 176 TRP A CA 1
ATOM 1414 C C . TRP A 1 176 ? -16.262 -4.155 20.351 1.00 94.81 176 TRP A C 1
ATOM 1416 O O . TRP A 1 176 ? -16.558 -5.013 19.516 1.00 94.81 176 TRP A O 1
ATOM 1426 N N . ALA A 1 177 ? -15.323 -4.355 21.280 1.00 91.31 177 ALA A N 1
ATOM 1427 C CA . ALA A 1 177 ? -14.521 -5.570 21.364 1.00 91.31 177 ALA A CA 1
ATOM 1428 C C . ALA A 1 177 ? -15.352 -6.799 21.750 1.00 91.31 177 ALA A C 1
ATOM 1430 O O . ALA A 1 177 ? -16.233 -6.755 22.609 1.00 91.31 177 ALA A O 1
ATOM 1431 N N . SER A 1 178 ? -15.004 -7.930 21.139 1.00 76.88 178 SER A N 1
ATOM 1432 C CA . SER A 1 178 ? -15.587 -9.238 21.458 1.00 76.88 178 SER A CA 1
ATOM 1433 C C . SER A 1 178 ? -14.885 -9.908 22.645 1.00 76.88 178 SER A C 1
ATOM 1435 O O . SER A 1 178 ? -15.512 -10.642 23.402 1.00 76.88 178 SER A O 1
ATOM 1437 N N . ASP A 1 179 ? -13.573 -9.676 22.786 1.00 76.31 179 ASP A N 1
ATOM 1438 C CA . ASP A 1 179 ? -12.689 -10.368 23.731 1.00 76.31 179 ASP A CA 1
ATOM 1439 C C . ASP A 1 179 ? -11.775 -9.358 24.461 1.00 76.31 179 ASP A C 1
ATOM 1441 O O . ASP A 1 179 ? -11.124 -8.530 23.809 1.00 76.31 179 ASP A O 1
ATOM 1445 N N . PRO A 1 180 ? -11.650 -9.417 25.803 1.00 72.31 180 PRO A N 1
ATOM 1446 C CA . PRO A 1 180 ? -10.682 -8.606 26.546 1.00 72.31 180 PRO A CA 1
ATOM 1447 C C . PRO A 1 180 ? -9.221 -8.777 26.082 1.00 72.31 180 PRO A C 1
ATOM 1449 O O . PRO A 1 180 ? -8.404 -7.872 26.282 1.00 72.31 180 PRO A O 1
ATOM 1452 N N . ALA A 1 181 ? -8.856 -9.890 25.435 1.00 76.12 181 ALA A N 1
ATOM 1453 C CA . ALA A 1 181 ? -7.525 -10.114 24.871 1.00 76.12 181 ALA A CA 1
ATOM 1454 C C . ALA A 1 181 ? -7.146 -9.085 23.792 1.00 76.12 181 ALA A C 1
ATOM 1456 O O . ALA A 1 181 ? -5.964 -8.753 23.661 1.00 76.12 181 ALA A O 1
ATOM 1457 N N . VAL A 1 182 ? -8.124 -8.500 23.093 1.00 77.81 182 VAL A N 1
ATOM 1458 C CA . VAL A 1 182 ? -7.911 -7.442 22.088 1.00 77.81 182 VAL A CA 1
ATOM 1459 C C . VAL A 1 182 ? -7.212 -6.224 22.704 1.00 77.81 182 VAL A C 1
ATOM 1461 O O . VAL A 1 182 ? -6.370 -5.588 22.069 1.00 77.81 182 VAL A O 1
ATOM 1464 N N . MET A 1 183 ? -7.447 -5.946 23.989 1.00 76.44 183 MET A N 1
ATOM 1465 C CA . MET A 1 183 ? -6.806 -4.832 24.700 1.00 76.44 183 MET A CA 1
ATOM 1466 C C . MET A 1 183 ? -5.304 -5.052 24.949 1.00 76.44 183 MET A C 1
ATOM 1468 O O . MET A 1 183 ? -4.549 -4.089 25.141 1.00 76.44 183 MET A O 1
ATOM 1472 N N . LYS A 1 184 ? -4.821 -6.303 24.894 1.00 77.75 184 LYS A N 1
ATOM 1473 C CA . LYS A 1 184 ? -3.386 -6.611 25.020 1.00 77.75 184 LYS A CA 1
ATOM 1474 C C . LYS A 1 184 ? -2.597 -6.146 23.797 1.00 77.75 184 LYS A C 1
ATOM 1476 O O . LYS A 1 184 ? -1.445 -5.736 23.960 1.00 77.75 184 LYS A O 1
ATOM 1481 N N . LEU A 1 185 ? -3.213 -6.110 22.609 1.00 77.38 185 LEU A N 1
ATOM 1482 C CA . LEU A 1 185 ? -2.562 -5.602 21.400 1.00 77.38 185 LEU A CA 1
ATOM 1483 C C . LEU A 1 185 ? -2.149 -4.138 21.590 1.00 77.38 185 LEU A C 1
ATOM 1485 O O . LEU A 1 185 ? -0.988 -3.803 21.374 1.00 77.38 185 LEU A O 1
ATOM 1489 N N . GLY A 1 186 ? -3.022 -3.279 22.119 1.00 67.44 186 GLY A N 1
ATOM 1490 C CA . GLY A 1 186 ? -2.693 -1.871 22.378 1.00 67.44 186 GLY A CA 1
ATOM 1491 C C . GLY A 1 186 ? -1.546 -1.652 23.375 1.00 67.44 186 GLY A C 1
ATOM 1492 O O . GLY A 1 186 ? -0.782 -0.693 23.250 1.00 67.44 186 GLY A O 1
ATOM 1493 N N . SER A 1 187 ? -1.366 -2.562 24.335 1.00 60.78 187 SER A N 1
ATOM 1494 C CA . SER A 1 187 ? -0.412 -2.389 25.439 1.00 60.78 187 SER A CA 1
ATOM 1495 C C . SER A 1 187 ? 1.037 -2.762 25.103 1.00 60.78 187 SER A C 1
ATOM 1497 O O . SER A 1 187 ? 1.949 -2.252 25.756 1.00 60.78 187 SER A O 1
ATOM 1499 N N . ALA A 1 188 ? 1.282 -3.590 24.080 1.00 57.81 188 ALA A N 1
ATOM 1500 C CA . ALA A 1 188 ? 2.635 -4.067 23.757 1.00 57.81 188 ALA A CA 1
ATOM 1501 C C . ALA A 1 188 ? 3.634 -2.934 23.427 1.00 57.81 188 ALA A C 1
ATOM 1503 O O . ALA A 1 188 ? 4.800 -3.032 23.784 1.00 57.81 188 ALA A O 1
ATOM 1504 N N . VAL A 1 189 ? 3.168 -1.806 22.876 1.00 49.91 189 VAL A N 1
ATOM 1505 C CA . VAL A 1 189 ? 4.013 -0.634 22.545 1.00 49.91 189 VAL A CA 1
ATOM 1506 C C . VAL A 1 189 ? 4.525 0.108 23.792 1.00 49.91 189 VAL A C 1
ATOM 1508 O O . VAL A 1 189 ? 5.510 0.839 23.730 1.00 49.91 189 VAL A O 1
ATOM 1511 N N . ARG A 1 190 ? 3.887 -0.065 24.959 1.00 49.41 190 ARG A N 1
ATOM 1512 C CA . ARG A 1 190 ? 4.240 0.689 26.178 1.00 49.41 190 ARG A CA 1
ATOM 1513 C C . ARG A 1 190 ? 5.437 0.113 26.931 1.00 49.41 190 ARG A C 1
ATOM 1515 O O . ARG A 1 190 ? 6.087 0.855 27.670 1.00 49.41 190 ARG A O 1
ATOM 1522 N N . LYS A 1 191 ? 5.729 -1.184 26.782 1.00 44.12 191 LYS A N 1
ATOM 1523 C CA . LYS A 1 191 ? 6.817 -1.831 27.534 1.00 44.12 191 LYS A CA 1
ATOM 1524 C C . LYS A 1 191 ? 8.201 -1.351 27.084 1.00 44.12 191 LYS A C 1
ATOM 1526 O O . LYS A 1 191 ? 9.060 -1.153 27.941 1.00 44.12 191 LYS A O 1
ATOM 1531 N N . ASP A 1 192 ? 8.382 -1.039 25.803 1.00 49.22 192 ASP A N 1
ATOM 1532 C CA . ASP A 1 192 ? 9.686 -0.611 25.282 1.00 49.22 192 ASP A CA 1
ATOM 1533 C C . ASP A 1 192 ? 10.071 0.813 25.711 1.00 49.22 192 ASP A C 1
ATOM 1535 O O . ASP A 1 192 ? 11.220 1.059 26.087 1.00 49.22 192 ASP A O 1
ATOM 1539 N N . LYS A 1 193 ? 9.103 1.742 25.784 1.00 48.78 193 LYS A N 1
ATOM 1540 C CA . LYS A 1 193 ? 9.361 3.115 26.259 1.00 48.78 193 LYS A CA 1
ATOM 1541 C C . LYS A 1 193 ? 9.750 3.156 27.742 1.00 48.78 193 LYS A C 1
ATOM 1543 O O . LYS A 1 193 ? 10.696 3.851 28.106 1.00 48.78 193 LYS A O 1
ATOM 1548 N N . LYS A 1 194 ? 9.092 2.365 28.603 1.00 43.34 194 LYS A N 1
ATOM 1549 C CA . LYS A 1 194 ? 9.412 2.330 30.046 1.00 43.34 194 LYS A CA 1
ATOM 1550 C C . LYS A 1 194 ? 10.796 1.712 30.319 1.00 43.34 194 LYS A C 1
ATOM 1552 O O . LYS A 1 194 ? 11.486 2.152 31.237 1.00 43.34 194 LYS A O 1
ATOM 1557 N N . GLY A 1 195 ? 11.228 0.754 29.491 1.00 42.78 195 GLY A N 1
ATOM 1558 C CA . GLY A 1 195 ? 12.557 0.135 29.569 1.00 42.78 195 GLY A CA 1
ATOM 1559 C C . GLY A 1 195 ? 13.710 1.027 29.084 1.00 42.78 195 GLY A C 1
ATOM 1560 O O . GLY A 1 195 ? 14.823 0.912 29.601 1.00 42.78 195 GLY A O 1
ATOM 1561 N N . GLN A 1 196 ? 13.472 1.943 28.137 1.00 50.78 196 GLN A N 1
ATOM 1562 C CA . GLN A 1 196 ? 14.491 2.901 27.679 1.00 50.78 196 GLN A CA 1
ATOM 1563 C C . GLN A 1 196 ? 14.685 4.072 28.652 1.00 50.78 196 GLN A C 1
ATOM 1565 O O . GLN A 1 196 ? 15.828 4.426 28.950 1.00 50.78 196 GLN A O 1
ATOM 1570 N N . SER A 1 197 ? 13.606 4.621 29.224 1.00 50.22 197 SER A N 1
ATOM 1571 C CA . SER A 1 197 ? 13.705 5.731 30.185 1.00 50.22 197 SER A CA 1
ATOM 1572 C C . SER A 1 197 ? 14.425 5.332 31.481 1.00 50.22 197 SER A C 1
ATOM 1574 O O . SER A 1 197 ? 15.209 6.121 32.003 1.00 50.22 197 SER A O 1
ATOM 1576 N N . GLN A 1 198 ? 14.252 4.092 31.963 1.00 54.56 198 GLN A N 1
ATOM 1577 C CA . GLN A 1 198 ? 14.974 3.585 33.143 1.00 54.56 198 GLN A CA 1
ATOM 1578 C C . GLN A 1 198 ? 16.472 3.332 32.882 1.00 54.56 198 GLN A C 1
ATOM 1580 O O . GLN A 1 198 ? 17.299 3.538 33.769 1.00 54.56 198 GLN A O 1
ATOM 1585 N N . LYS A 1 199 ? 16.858 2.945 31.657 1.00 50.38 199 LYS A N 1
ATOM 1586 C CA . LYS A 1 199 ? 18.275 2.757 31.288 1.00 50.38 199 LYS A CA 1
ATOM 1587 C C . LYS A 1 199 ? 19.030 4.083 31.117 1.00 50.38 199 LYS A C 1
ATOM 1589 O O . LYS A 1 199 ? 20.234 4.130 31.371 1.00 50.38 199 LYS A O 1
ATOM 1594 N N . ALA A 1 200 ? 18.343 5.159 30.725 1.00 52.47 200 ALA A N 1
ATOM 1595 C CA . ALA A 1 200 ? 18.940 6.490 30.593 1.00 52.47 200 ALA A CA 1
ATOM 1596 C C . ALA A 1 200 ? 19.284 7.119 31.958 1.00 52.47 200 ALA A C 1
ATOM 1598 O O . ALA A 1 200 ? 20.381 7.654 32.123 1.00 52.47 200 ALA A O 1
ATOM 1599 N N . VAL A 1 201 ? 18.411 6.978 32.964 1.00 53.66 201 VAL A N 1
ATOM 1600 C CA . VAL A 1 201 ? 18.674 7.495 34.324 1.00 53.66 201 VAL A CA 1
ATOM 1601 C C . VAL A 1 201 ? 19.783 6.728 35.057 1.00 53.66 201 VAL A C 1
ATOM 1603 O O . VAL A 1 201 ? 20.556 7.338 35.793 1.00 53.66 201 VAL A O 1
ATOM 1606 N N . ALA A 1 202 ? 19.955 5.428 34.791 1.00 52.34 202 ALA A N 1
ATOM 1607 C CA . ALA A 1 202 ? 21.059 4.645 35.357 1.00 52.34 202 ALA A CA 1
ATOM 1608 C C . ALA A 1 202 ? 22.438 5.054 34.791 1.00 52.34 202 ALA A C 1
ATOM 1610 O O . ALA A 1 202 ? 23.426 5.094 35.524 1.00 52.34 202 ALA A O 1
ATOM 1611 N N . ARG A 1 203 ? 22.518 5.430 33.504 1.00 52.38 203 ARG A N 1
ATOM 1612 C CA . ARG A 1 203 ? 23.779 5.859 32.864 1.00 52.38 203 ARG A CA 1
ATOM 1613 C C . ARG A 1 203 ? 24.268 7.236 33.324 1.00 52.38 203 ARG A C 1
ATOM 1615 O O . ARG A 1 203 ? 25.475 7.467 33.343 1.00 52.38 203 ARG A O 1
ATOM 1622 N N . VAL A 1 204 ? 23.367 8.136 33.726 1.00 52.47 204 VAL A N 1
ATOM 1623 C CA . VAL A 1 204 ? 23.736 9.473 34.235 1.00 52.47 204 VAL A CA 1
ATOM 1624 C C . VAL A 1 204 ? 24.244 9.413 35.683 1.00 52.47 204 VAL A C 1
ATOM 1626 O O . VAL A 1 204 ? 25.145 10.169 36.045 1.00 52.47 204 VAL A O 1
ATOM 1629 N N . ALA A 1 205 ? 23.763 8.462 36.491 1.00 50.50 205 ALA A N 1
ATOM 1630 C CA . ALA A 1 205 ? 24.226 8.277 37.869 1.00 50.50 205 ALA A CA 1
ATOM 1631 C C . ALA A 1 205 ? 25.660 7.709 37.965 1.00 50.50 205 ALA A C 1
ATOM 1633 O O . ALA A 1 205 ? 26.380 7.996 38.921 1.00 50.50 205 ALA A O 1
ATOM 1634 N N . GLN A 1 206 ? 26.110 6.951 36.960 1.00 53.25 206 GLN A N 1
ATOM 1635 C CA . GLN A 1 206 ? 27.411 6.271 36.986 1.00 53.25 206 GLN A CA 1
ATOM 1636 C C . GLN A 1 206 ? 28.593 7.171 36.568 1.00 53.25 206 GLN A C 1
ATOM 1638 O O . GLN A 1 206 ? 29.740 6.846 36.855 1.00 53.25 206 GLN A O 1
ATOM 1643 N N . LYS A 1 207 ? 28.339 8.340 35.954 1.00 48.12 207 LYS A N 1
ATOM 1644 C CA . LYS A 1 207 ? 29.390 9.263 35.471 1.00 48.12 207 LYS A CA 1
ATOM 1645 C C . LYS A 1 207 ? 29.844 10.313 36.506 1.00 48.12 207 LYS A C 1
ATOM 1647 O O . LYS A 1 207 ? 30.607 11.210 36.166 1.00 48.12 207 LYS A O 1
ATOM 1652 N N . ARG A 1 208 ? 29.405 10.228 37.772 1.00 46.47 208 ARG A N 1
ATOM 1653 C CA . ARG A 1 208 ? 29.783 11.185 38.842 1.00 46.47 208 ARG A CA 1
ATOM 1654 C C . ARG A 1 208 ? 30.599 10.590 40.001 1.00 46.47 208 ARG A C 1
ATOM 1656 O O . ARG A 1 208 ? 30.649 11.195 41.068 1.00 46.47 208 ARG A O 1
ATOM 1663 N N . ARG A 1 209 ? 31.265 9.441 39.825 1.00 46.16 209 ARG A N 1
ATOM 1664 C CA . ARG A 1 209 ? 32.217 8.902 40.820 1.00 46.16 209 ARG A CA 1
ATOM 1665 C C . ARG A 1 209 ? 33.500 8.383 40.150 1.00 46.16 209 ARG A C 1
ATOM 1667 O O . ARG A 1 209 ? 33.443 7.411 39.410 1.00 46.16 209 ARG A O 1
ATOM 1674 N N . GLY A 1 210 ? 34.627 9.048 40.438 1.00 38.00 210 GLY A N 1
ATOM 1675 C CA . GLY A 1 210 ? 36.003 8.730 39.999 1.00 38.00 210 GLY A CA 1
ATOM 1676 C C . GLY A 1 210 ? 36.677 9.942 39.328 1.00 38.00 210 GLY A C 1
ATOM 1677 O O . GLY A 1 210 ? 36.487 10.142 38.136 1.00 38.00 210 GLY A O 1
ATOM 1678 N N . SER A 1 211 ? 37.216 10.928 40.063 1.00 42.91 211 SE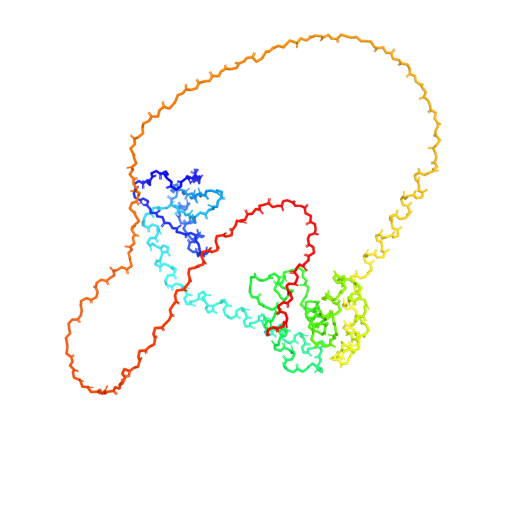R A N 1
ATOM 1679 C CA . SER A 1 211 ? 38.548 10.975 40.725 1.00 42.91 211 SER A CA 1
ATOM 1680 C C . SER A 1 211 ? 39.708 10.838 39.724 1.00 42.91 211 SER A C 1
ATOM 1682 O O . SER A 1 211 ? 39.906 9.767 39.169 1.00 42.91 211 SER A O 1
ATOM 1684 N N . LEU A 1 212 ? 40.339 11.945 39.311 1.00 43.84 212 LEU A N 1
ATOM 1685 C CA . LEU A 1 212 ? 41.612 12.491 39.833 1.00 43.84 212 LEU A CA 1
ATOM 1686 C C . LEU A 1 212 ? 42.798 11.510 39.768 1.00 43.84 212 LEU A C 1
ATOM 1688 O O . LEU A 1 212 ? 42.865 10.578 40.562 1.00 43.84 212 LEU A O 1
ATOM 1692 N N . THR A 1 213 ? 43.749 11.799 38.869 1.00 40.31 213 THR A N 1
ATOM 1693 C CA . THR A 1 213 ? 45.220 11.902 39.055 1.00 40.31 213 THR A CA 1
ATOM 1694 C C . THR A 1 213 ? 45.985 11.445 37.806 1.00 40.31 213 THR A C 1
ATOM 1696 O O . THR A 1 213 ? 45.708 10.382 37.266 1.00 40.31 213 THR A O 1
ATOM 1699 N N . ALA A 1 214 ? 46.939 12.284 37.374 1.00 36.97 214 ALA A N 1
ATOM 1700 C CA . ALA A 1 214 ? 48.261 11.961 36.806 1.00 36.97 214 ALA A CA 1
ATOM 1701 C C . ALA A 1 214 ? 48.653 12.925 35.668 1.00 36.97 214 ALA A C 1
ATOM 1703 O O . ALA A 1 214 ? 48.108 12.902 34.568 1.00 36.97 214 ALA A O 1
ATOM 1704 N N . ALA A 1 215 ? 49.632 13.776 35.971 1.00 37.75 215 ALA A N 1
ATOM 1705 C CA . ALA A 1 215 ? 50.412 14.562 35.023 1.00 37.75 215 ALA A CA 1
ATOM 1706 C C . ALA A 1 215 ? 51.568 13.721 34.451 1.00 37.75 215 ALA A C 1
ATOM 1708 O O . ALA A 1 215 ? 52.028 12.829 35.152 1.00 37.75 215 ALA A O 1
ATOM 1709 N N . ILE A 1 216 ? 52.075 14.062 33.255 1.00 40.91 216 ILE A N 1
ATOM 1710 C CA . ILE A 1 216 ? 53.502 14.071 32.847 1.00 40.91 216 ILE A CA 1
ATOM 1711 C C . ILE A 1 216 ? 53.638 14.861 31.515 1.00 40.91 216 ILE A C 1
ATOM 1713 O O . ILE A 1 216 ? 52.678 15.042 30.774 1.00 40.91 216 ILE A O 1
ATOM 1717 N N . LYS A 1 217 ? 54.843 15.411 31.329 1.00 39.38 217 LYS A N 1
ATOM 1718 C CA . LYS A 1 217 ? 55.332 16.617 30.624 1.00 39.38 217 LYS A CA 1
ATOM 1719 C C . LYS A 1 217 ? 55.549 16.517 29.084 1.00 39.38 217 LYS A C 1
ATOM 1721 O O . LYS A 1 217 ? 55.396 15.434 28.531 1.00 39.38 217 LYS A O 1
ATOM 1726 N N . PRO A 1 218 ? 55.940 17.631 28.407 1.00 55.56 218 PRO A N 1
ATOM 1727 C CA . PRO A 1 218 ? 55.997 17.774 26.943 1.00 55.56 218 PRO A CA 1
ATOM 1728 C C . PRO A 1 218 ? 57.425 17.782 26.347 1.00 55.56 218 PRO A C 1
ATOM 1730 O O . PRO A 1 218 ? 58.369 18.154 27.040 1.00 55.56 218 PRO A O 1
ATOM 1733 N N . THR A 1 219 ? 57.561 17.494 25.042 1.00 35.28 219 THR A N 1
ATOM 1734 C CA . THR A 1 219 ? 58.761 17.774 24.204 1.00 35.28 219 THR A CA 1
ATOM 1735 C C . THR A 1 219 ? 58.400 17.655 22.703 1.00 35.28 219 THR A C 1
ATOM 1737 O O . THR A 1 219 ? 57.876 16.636 22.274 1.00 35.28 219 THR A O 1
ATOM 1740 N N . THR A 1 220 ? 58.332 18.759 21.941 1.00 34.62 220 THR A N 1
ATOM 1741 C CA . THR A 1 220 ? 59.331 19.359 21.010 1.00 34.62 220 THR A CA 1
ATOM 1742 C C . THR A 1 220 ? 59.491 18.749 19.595 1.00 34.62 220 THR A C 1
ATOM 1744 O O . THR A 1 220 ? 60.136 17.725 19.429 1.00 34.62 220 THR A O 1
ATOM 1747 N N . VAL A 1 221 ? 59.079 19.564 18.601 1.00 34.09 221 VAL A N 1
ATOM 1748 C CA . VAL A 1 221 ? 59.835 20.046 17.406 1.00 34.09 221 VAL A CA 1
ATOM 1749 C C . VAL A 1 221 ? 59.881 19.237 16.081 1.00 34.09 221 VAL A C 1
ATOM 1751 O O . VAL A 1 221 ? 60.242 18.071 16.040 1.00 34.09 221 VAL A O 1
ATOM 1754 N N . SER A 1 222 ? 59.722 20.021 14.988 1.00 36.88 222 SER A N 1
ATOM 1755 C CA . SER A 1 222 ? 60.154 19.851 13.572 1.00 36.88 222 SER A CA 1
ATOM 1756 C C . SER A 1 222 ? 59.263 19.019 12.635 1.00 36.88 222 SER A C 1
ATOM 1758 O O . SER A 1 222 ? 58.804 17.960 13.012 1.00 36.88 222 SER A O 1
ATOM 1760 N N . ARG A 1 223 ? 59.022 19.369 11.357 1.00 39.84 223 ARG A N 1
ATOM 1761 C CA . ARG A 1 223 ? 59.520 20.443 10.468 1.00 39.84 223 ARG A CA 1
ATOM 1762 C C . ARG A 1 223 ? 58.638 20.499 9.194 1.00 39.84 223 ARG A C 1
ATOM 1764 O O . ARG A 1 223 ? 58.185 19.470 8.719 1.00 39.84 223 ARG A O 1
ATOM 1771 N N . ARG A 1 224 ? 58.463 21.725 8.673 1.00 34.56 224 ARG A N 1
ATOM 1772 C CA . ARG A 1 224 ? 58.258 22.207 7.276 1.00 34.56 224 ARG A CA 1
ATOM 1773 C C . ARG A 1 224 ? 57.970 21.213 6.126 1.00 34.56 224 ARG A C 1
ATOM 1775 O O . ARG A 1 224 ? 58.782 20.331 5.894 1.00 34.56 224 ARG A O 1
ATOM 1782 N N . ALA A 1 225 ? 57.020 21.581 5.246 1.00 35.94 225 ALA A N 1
ATOM 1783 C CA . ALA A 1 225 ? 57.237 22.062 3.852 1.00 35.94 225 ALA A CA 1
ATOM 1784 C C . ALA A 1 225 ? 55.873 22.240 3.123 1.00 35.94 225 ALA A C 1
ATOM 1786 O O . ALA A 1 225 ? 55.056 21.333 3.131 1.00 35.94 225 ALA A O 1
ATOM 1787 N N . ALA A 1 226 ? 55.486 23.467 2.739 1.00 35.06 226 ALA A N 1
ATOM 1788 C CA . ALA A 1 226 ? 55.597 24.069 1.389 1.00 35.06 226 ALA A CA 1
ATOM 1789 C C . ALA A 1 226 ? 54.476 23.617 0.404 1.00 35.06 226 ALA A C 1
ATOM 1791 O O . ALA A 1 226 ? 54.372 22.441 0.105 1.00 35.06 226 ALA A O 1
ATOM 1792 N N . LYS A 1 227 ? 53.518 24.505 0.043 1.00 35.53 227 LYS A N 1
ATOM 1793 C CA . LYS A 1 227 ? 53.455 25.332 -1.208 1.00 35.53 227 LYS A CA 1
ATOM 1794 C C . LYS A 1 227 ? 53.053 24.448 -2.430 1.00 35.53 227 LYS A C 1
ATOM 1796 O O . LYS A 1 227 ? 53.693 23.439 -2.632 1.00 35.53 227 LYS A O 1
ATOM 1801 N N . GLN A 1 228 ? 52.041 24.675 -3.284 1.00 36.75 228 GLN A N 1
ATOM 1802 C CA . GLN A 1 228 ? 51.473 25.869 -3.936 1.00 36.75 228 GLN A CA 1
ATOM 1803 C C . GLN A 1 228 ? 50.097 25.554 -4.596 1.00 36.75 228 GLN A C 1
ATOM 1805 O O . GLN A 1 228 ? 49.849 24.431 -5.018 1.00 36.75 228 GLN A O 1
ATOM 1810 N N . ARG A 1 229 ? 49.251 26.583 -4.764 1.00 36.78 229 ARG A N 1
ATOM 1811 C CA . ARG A 1 229 ? 48.287 26.785 -5.882 1.00 36.78 229 ARG A CA 1
ATOM 1812 C C . ARG A 1 229 ? 48.995 27.672 -6.936 1.00 36.78 229 ARG A C 1
ATOM 1814 O O . ARG A 1 229 ? 49.885 28.407 -6.492 1.00 36.78 229 ARG A O 1
ATOM 1821 N N . PRO A 1 230 ? 48.647 27.694 -8.251 1.00 44.41 230 PRO A N 1
ATOM 1822 C CA . PRO A 1 230 ? 47.469 28.463 -8.728 1.00 44.41 230 PRO A CA 1
ATOM 1823 C C . PRO A 1 230 ? 46.785 28.044 -10.069 1.00 44.41 230 PRO A C 1
ATOM 1825 O O . PRO A 1 230 ? 47.354 27.289 -10.837 1.00 44.41 230 PRO A O 1
ATOM 1828 N N . LEU A 1 231 ? 45.558 28.587 -10.278 1.00 33.09 231 LEU A N 1
ATOM 1829 C CA . LEU A 1 231 ? 44.901 29.179 -11.489 1.00 33.09 231 LEU A CA 1
ATOM 1830 C C . LEU A 1 231 ? 45.077 28.524 -12.895 1.00 33.09 231 LEU A C 1
ATOM 1832 O O . LEU A 1 231 ? 46.125 27.994 -13.194 1.00 33.09 231 LEU A O 1
ATOM 1836 N N . SER A 1 232 ? 44.221 28.629 -13.927 1.00 32.84 232 SER A N 1
ATOM 1837 C CA . SER A 1 232 ? 42.863 29.131 -14.233 1.00 32.84 232 SER A CA 1
ATOM 1838 C C . SER A 1 232 ? 42.665 29.042 -15.778 1.00 32.84 232 SER A C 1
ATOM 1840 O O . SER A 1 232 ? 43.670 29.062 -16.481 1.00 32.84 232 SER A O 1
ATOM 1842 N N . LYS A 1 233 ? 41.406 29.127 -16.262 1.00 32.38 233 LYS A N 1
ATOM 1843 C CA . LYS A 1 233 ? 40.915 29.667 -17.571 1.00 32.38 233 LYS A CA 1
ATOM 1844 C C . LYS A 1 233 ? 40.692 28.769 -18.823 1.00 32.38 233 LYS A C 1
ATOM 1846 O O . LYS A 1 233 ? 41.636 28.342 -19.465 1.00 32.38 233 LYS A O 1
ATOM 1851 N N . THR A 1 234 ? 39.391 28.688 -19.181 1.00 28.83 234 THR A N 1
ATOM 1852 C CA . THR A 1 234 ? 38.709 28.934 -20.495 1.00 28.83 234 THR A CA 1
ATOM 1853 C C . THR A 1 234 ? 39.079 28.072 -21.720 1.00 28.83 234 THR A C 1
ATOM 1855 O O . THR A 1 234 ? 40.252 27.881 -21.991 1.00 28.83 234 THR A O 1
ATOM 1858 N N . SER A 1 235 ? 38.126 27.518 -22.495 1.00 32.84 235 SER A N 1
ATOM 1859 C CA . SER A 1 235 ? 37.305 28.251 -23.491 1.00 32.84 235 SER A CA 1
ATOM 1860 C C . SER A 1 235 ? 36.009 27.525 -23.931 1.00 32.84 235 SER A C 1
ATOM 1862 O O . SER A 1 235 ? 35.975 26.304 -24.055 1.00 32.84 235 SER A O 1
ATOM 1864 N N . LYS A 1 236 ? 34.982 28.347 -24.201 1.00 33.34 236 LYS A N 1
ATOM 1865 C CA . LYS A 1 236 ? 33.781 28.190 -25.063 1.00 33.34 236 LYS A CA 1
ATOM 1866 C C . LYS A 1 236 ? 34.160 27.825 -26.520 1.00 33.34 236 LYS A C 1
ATOM 1868 O O . LYS A 1 236 ? 35.304 28.071 -26.877 1.00 33.34 236 LYS A O 1
ATOM 1873 N N . GLU A 1 237 ? 33.332 27.410 -27.483 1.00 31.47 237 GLU A N 1
ATOM 1874 C CA . GLU A 1 237 ? 31.941 26.936 -27.680 1.00 31.47 237 GLU A CA 1
ATOM 1875 C C . GLU A 1 237 ? 31.738 26.908 -29.224 1.00 31.47 237 GLU A C 1
ATOM 1877 O O . GLU A 1 237 ? 32.425 27.653 -29.921 1.00 31.47 237 GLU A O 1
ATOM 1882 N N . THR A 1 238 ? 30.859 26.058 -29.772 1.00 28.53 238 THR A N 1
ATOM 1883 C CA . THR A 1 238 ? 30.044 26.256 -31.011 1.00 28.53 238 THR A CA 1
ATOM 1884 C C . THR A 1 238 ? 29.273 24.950 -31.289 1.00 28.53 238 THR A C 1
ATOM 1886 O O . THR A 1 238 ? 29.867 23.891 -31.451 1.00 28.53 238 THR A O 1
ATOM 1889 N N . THR A 1 239 ? 27.970 24.900 -30.994 1.00 27.47 239 THR A N 1
ATOM 1890 C CA . THR A 1 239 ? 26.817 25.200 -31.876 1.00 27.47 239 THR A CA 1
ATOM 1891 C C . THR A 1 239 ? 26.590 24.152 -32.968 1.00 27.47 239 THR A C 1
ATOM 1893 O O . THR A 1 239 ? 27.331 24.132 -33.938 1.00 27.47 239 THR A O 1
ATOM 1896 N N . THR A 1 240 ? 25.547 23.323 -32.796 1.00 31.34 240 THR A N 1
ATOM 1897 C CA . THR A 1 240 ? 24.366 23.201 -33.687 1.00 31.34 240 THR A CA 1
ATOM 1898 C C . THR A 1 240 ? 23.323 22.324 -32.977 1.00 31.34 240 THR A C 1
ATOM 1900 O O . THR A 1 240 ? 23.529 21.133 -32.755 1.00 31.34 240 THR A O 1
ATOM 1903 N N . GLN A 1 241 ? 22.204 22.934 -32.583 1.00 36.00 241 GLN A N 1
ATOM 1904 C CA . GLN A 1 241 ? 21.056 22.268 -31.967 1.00 36.00 241 GLN A CA 1
ATOM 1905 C C . GLN A 1 241 ? 20.231 21.540 -33.040 1.00 36.00 241 GLN A C 1
ATOM 1907 O O . GLN A 1 241 ? 19.772 22.158 -33.994 1.00 36.00 241 GLN A O 1
ATOM 1912 N N . SER A 1 242 ? 19.991 20.240 -32.859 1.00 33.34 242 SER A N 1
ATOM 1913 C CA . SER A 1 242 ? 18.959 19.492 -33.585 1.00 33.34 242 SER A CA 1
ATOM 1914 C C . SER A 1 242 ? 18.105 18.751 -32.562 1.00 33.34 242 SER A C 1
ATOM 1916 O O . SER A 1 242 ? 18.591 17.854 -31.872 1.00 33.34 242 SER A O 1
ATOM 1918 N N . ARG A 1 243 ? 16.833 19.141 -32.442 1.00 41.91 243 ARG A N 1
ATOM 1919 C CA . ARG A 1 243 ? 15.847 18.496 -31.560 1.00 41.91 243 ARG A CA 1
ATOM 1920 C C . ARG A 1 243 ? 15.604 17.040 -32.002 1.00 41.91 243 ARG A C 1
ATOM 1922 O O . ARG A 1 243 ? 15.509 16.795 -33.205 1.00 41.91 243 ARG A O 1
ATOM 1929 N N . PRO A 1 244 ? 15.486 16.061 -31.084 1.00 41.06 244 PRO A N 1
ATOM 1930 C CA . PRO A 1 244 ? 15.129 14.697 -31.455 1.00 41.06 244 PRO A CA 1
ATOM 1931 C C . PRO A 1 244 ? 13.624 14.584 -31.736 1.00 41.06 244 PRO A C 1
ATOM 1933 O O . PRO A 1 244 ? 12.796 15.016 -30.938 1.00 41.06 244 PRO A O 1
ATOM 1936 N N . VAL A 1 245 ? 13.291 13.958 -32.865 1.00 39.94 245 VAL A N 1
ATOM 1937 C CA . VAL A 1 245 ? 11.927 13.599 -33.275 1.00 39.94 245 VAL A CA 1
ATOM 1938 C C . VAL A 1 245 ? 11.301 12.678 -32.224 1.00 39.94 245 VAL A C 1
ATOM 1940 O O . VAL A 1 245 ? 11.754 11.548 -32.017 1.00 39.94 245 VAL A O 1
ATOM 1943 N N . ILE A 1 246 ? 10.265 13.174 -31.551 1.00 37.59 246 ILE A N 1
ATOM 1944 C CA . ILE A 1 246 ? 9.346 12.367 -30.751 1.00 37.59 246 ILE A CA 1
ATOM 1945 C C . ILE A 1 246 ? 8.455 11.647 -31.763 1.00 37.59 246 ILE A C 1
ATOM 1947 O O . ILE A 1 246 ? 7.676 12.284 -32.459 1.00 37.59 246 ILE A O 1
ATOM 1951 N N . ILE A 1 247 ? 8.627 10.334 -31.900 1.00 39.84 247 ILE A N 1
ATOM 1952 C CA . ILE A 1 247 ? 7.706 9.511 -32.685 1.00 39.84 247 ILE A CA 1
ATOM 1953 C C . ILE A 1 247 ? 6.498 9.266 -31.786 1.00 39.84 247 ILE A C 1
ATOM 1955 O O . ILE A 1 247 ? 6.553 8.417 -30.894 1.00 39.84 247 ILE A O 1
ATOM 1959 N N . ASP A 1 248 ? 5.466 10.074 -31.988 1.00 35.66 248 ASP A N 1
ATOM 1960 C CA . ASP A 1 248 ? 4.122 9.823 -31.497 1.00 35.66 248 ASP A CA 1
ATOM 1961 C C . ASP A 1 248 ? 3.404 8.958 -32.542 1.00 35.66 248 ASP A C 1
ATOM 1963 O O . ASP A 1 248 ? 3.281 9.351 -33.697 1.00 35.66 248 ASP A O 1
ATOM 1967 N N . LEU A 1 249 ? 3.042 7.733 -32.167 1.00 41.81 249 LEU A N 1
ATOM 1968 C CA . LEU A 1 249 ? 2.329 6.767 -33.017 1.00 41.81 249 LEU A CA 1
ATOM 1969 C C . LEU A 1 249 ? 0.901 6.597 -32.480 1.00 41.81 249 LEU A C 1
ATOM 1971 O O . LEU A 1 249 ? 0.454 5.477 -32.250 1.00 41.81 249 LEU A O 1
ATOM 1975 N N . THR A 1 250 ? 0.228 7.709 -32.180 1.00 39.56 250 THR A N 1
ATOM 1976 C CA . THR A 1 250 ? -1.157 7.716 -31.675 1.00 39.56 250 THR A CA 1
ATOM 1977 C C . THR A 1 250 ? -2.174 8.317 -32.646 1.00 39.56 250 THR A C 1
ATOM 1979 O O . THR A 1 250 ? -3.307 8.564 -32.251 1.00 39.56 250 THR A O 1
ATOM 1982 N N . GLN A 1 251 ? -1.818 8.492 -33.919 1.00 31.38 251 GLN A N 1
ATOM 1983 C CA .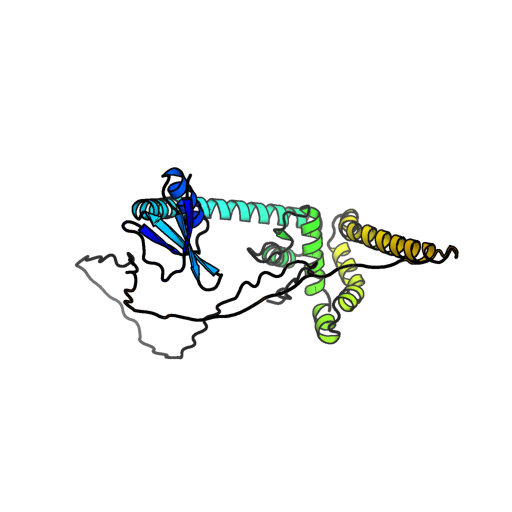 GLN A 1 251 ? -2.778 8.835 -34.969 1.00 31.38 251 GLN A CA 1
ATOM 1984 C C . GLN A 1 251 ? -2.821 7.700 -35.992 1.00 31.38 251 GLN A C 1
ATOM 1986 O O . GLN A 1 251 ? -2.021 7.657 -36.922 1.00 31.38 251 GLN A O 1
ATOM 1991 N N . ASP A 1 252 ? -3.716 6.747 -35.737 1.00 33.12 252 ASP A N 1
ATOM 1992 C CA . ASP A 1 252 ? -4.256 5.869 -36.769 1.00 33.12 252 ASP A CA 1
ATOM 1993 C C . ASP A 1 252 ? -5.358 6.665 -37.496 1.00 33.12 252 ASP A C 1
ATOM 1995 O O . ASP A 1 252 ? -6.287 7.173 -36.864 1.00 33.12 252 ASP A O 1
ATOM 1999 N N . GLU A 1 253 ? -5.197 6.828 -38.809 1.00 37.56 253 GLU A N 1
ATOM 2000 C CA . GLU A 1 253 ? -6.231 7.279 -39.741 1.00 37.56 253 GLU A CA 1
ATOM 2001 C C . GLU A 1 253 ? -7.187 6.098 -39.980 1.00 37.56 253 GLU A C 1
ATOM 2003 O O . GLU A 1 253 ? -6.852 5.159 -40.702 1.00 37.56 253 GLU A O 1
ATOM 2008 N N . ASP A 1 254 ? -8.360 6.125 -39.345 1.00 35.97 254 ASP A N 1
ATOM 2009 C CA . ASP A 1 254 ? -9.490 5.259 -39.690 1.00 35.97 254 ASP A CA 1
ATOM 2010 C C . ASP A 1 254 ? -10.355 5.984 -40.735 1.00 35.97 254 ASP A C 1
ATOM 2012 O O . ASP A 1 254 ? -11.269 6.742 -40.412 1.00 35.97 254 ASP A O 1
ATOM 2016 N N . GLU A 1 255 ? -10.038 5.751 -42.008 1.00 33.97 255 GLU A N 1
ATOM 2017 C CA . GLU A 1 255 ? -10.930 6.004 -43.143 1.00 33.97 255 GLU A CA 1
ATOM 2018 C C . GLU A 1 255 ? -11.958 4.866 -43.220 1.00 33.97 255 GLU A C 1
ATOM 2020 O O . GLU A 1 255 ? -11.656 3.754 -43.664 1.00 33.97 255 GLU A O 1
ATOM 2025 N N . ALA A 1 256 ? -13.183 5.137 -42.773 1.00 34.56 256 ALA A N 1
ATOM 2026 C CA . ALA A 1 256 ? -14.339 4.280 -43.004 1.00 34.56 256 ALA A CA 1
ATOM 2027 C C . ALA A 1 256 ? -15.510 5.137 -43.499 1.00 34.56 256 ALA A C 1
ATOM 2029 O O . ALA A 1 256 ? -16.238 5.751 -42.718 1.00 34.56 256 ALA A O 1
ATOM 2030 N N . GLU A 1 257 ? -15.691 5.168 -44.819 1.00 34.69 257 GLU A N 1
ATOM 2031 C CA . GLU A 1 257 ? -16.889 5.715 -45.443 1.00 34.69 257 GLU A CA 1
ATOM 2032 C C . GLU A 1 257 ? -18.117 4.811 -45.215 1.00 34.69 257 GLU A C 1
ATOM 2034 O O . GLU A 1 257 ? -18.093 3.620 -45.523 1.00 34.69 257 GLU A O 1
ATOM 2039 N N . GLY A 1 258 ? -19.223 5.428 -44.779 1.00 29.34 258 GLY A N 1
ATOM 2040 C CA . GLY A 1 258 ? -20.429 5.498 -45.616 1.00 29.34 258 GLY A CA 1
ATOM 2041 C C . GLY A 1 258 ? -21.656 4.628 -45.285 1.00 29.34 258 GLY A C 1
ATOM 2042 O O . GLY A 1 258 ? -21.672 3.432 -45.561 1.00 29.34 258 GLY A O 1
ATOM 2043 N N . SER A 1 259 ? -22.751 5.331 -44.935 1.00 31.94 259 SER A N 1
ATOM 2044 C CA . SER A 1 259 ? -24.199 4.989 -45.014 1.00 31.94 259 SER A CA 1
ATOM 2045 C C . SER A 1 259 ? -24.792 4.118 -43.880 1.00 31.94 259 SER A C 1
ATOM 2047 O O . SER A 1 259 ? -24.177 3.150 -43.461 1.00 31.94 259 SER A O 1
ATOM 2049 N N . ASP A 1 260 ? -25.978 4.368 -43.304 1.00 29.33 260 ASP A N 1
ATOM 2050 C CA . ASP A 1 260 ? -27.079 5.284 -43.635 1.00 29.33 260 ASP A CA 1
ATOM 2051 C C . ASP A 1 260 ? -28.045 5.469 -42.429 1.00 29.33 260 ASP A C 1
ATOM 2053 O O . ASP A 1 260 ? -28.152 4.593 -41.572 1.00 29.33 260 ASP A O 1
ATOM 2057 N N . ALA A 1 261 ? -28.790 6.580 -42.469 1.00 32.03 261 ALA A N 1
ATOM 2058 C CA . ALA A 1 261 ? -30.144 6.842 -41.951 1.00 32.03 261 ALA A CA 1
ATOM 2059 C C . ALA A 1 261 ? -30.525 6.851 -40.436 1.00 32.03 261 ALA A C 1
ATOM 2061 O O . ALA A 1 261 ? -30.624 5.825 -39.768 1.00 32.03 261 ALA A O 1
ATOM 2062 N N . ALA A 1 262 ? -31.008 8.046 -40.043 1.00 32.53 262 ALA A N 1
ATOM 2063 C CA . ALA A 1 262 ? -32.279 8.349 -39.349 1.00 32.53 262 ALA A CA 1
ATOM 2064 C C . ALA A 1 262 ? -32.277 8.757 -37.852 1.00 32.53 262 ALA A C 1
ATOM 2066 O O . ALA A 1 262 ? -32.147 7.939 -36.950 1.00 32.53 262 ALA A O 1
ATOM 2067 N N . ASP A 1 263 ? -32.593 10.050 -37.669 1.00 30.58 263 ASP A N 1
ATOM 2068 C CA . ASP A 1 263 ? -33.562 10.629 -36.718 1.00 30.58 263 ASP A CA 1
ATOM 2069 C C . ASP A 1 263 ? -33.337 10.484 -35.197 1.00 30.58 263 ASP A C 1
ATOM 2071 O O . ASP A 1 263 ? -33.646 9.456 -34.602 1.00 30.58 263 ASP A O 1
ATOM 2075 N N . GLN A 1 264 ? -32.966 11.584 -34.525 1.00 36.12 264 GLN A N 1
ATOM 2076 C CA . GLN A 1 264 ? -33.900 12.363 -33.685 1.00 36.12 264 GLN A CA 1
ATOM 2077 C C . GLN A 1 264 ? -33.215 13.524 -32.939 1.00 36.12 264 GLN A C 1
ATOM 2079 O O . GLN A 1 264 ? -32.036 13.497 -32.601 1.00 36.12 264 GLN A O 1
ATOM 2084 N N . ALA A 1 265 ? -34.022 14.559 -32.722 1.00 33.47 265 ALA A N 1
ATOM 2085 C CA . ALA A 1 265 ? -33.740 15.854 -32.122 1.00 33.47 265 ALA A CA 1
ATOM 2086 C C . ALA A 1 265 ? -33.336 15.825 -30.636 1.00 33.47 265 ALA A C 1
ATOM 2088 O O . ALA A 1 265 ? -33.896 15.041 -29.878 1.00 33.47 265 ALA A O 1
ATOM 2089 N N . SER A 1 266 ? -32.528 16.805 -30.205 1.00 34.62 266 SER A N 1
ATOM 2090 C CA . SER A 1 266 ? -32.841 17.659 -29.038 1.00 34.62 266 SER A CA 1
ATOM 2091 C C . SER A 1 266 ? -31.797 18.764 -28.807 1.00 34.62 266 SER A C 1
ATOM 2093 O O . SER A 1 266 ? -30.618 18.478 -28.627 1.00 34.62 266 SER A O 1
ATOM 2095 N N . SER A 1 267 ? -32.300 20.002 -28.803 1.00 39.41 267 SER A N 1
ATOM 2096 C CA . SER A 1 267 ? -31.937 21.167 -27.973 1.00 39.41 267 SER A CA 1
ATOM 2097 C C . SER A 1 267 ? -30.473 21.410 -27.575 1.00 39.41 267 SER A C 1
ATOM 2099 O O . SER A 1 267 ? -29.931 20.789 -26.665 1.00 39.41 267 SER A O 1
ATOM 2101 N N . VAL A 1 268 ? -29.938 22.447 -28.217 1.00 34.41 268 VAL A N 1
ATOM 2102 C CA . VAL A 1 268 ? -28.920 23.393 -27.747 1.00 34.41 268 VAL A CA 1
ATOM 2103 C C . VAL A 1 268 ? -29.305 24.010 -26.400 1.00 34.41 268 VAL A C 1
ATOM 2105 O O . VAL A 1 268 ? -30.376 24.598 -26.304 1.00 34.41 268 VAL A O 1
ATOM 2108 N N . ASP A 1 269 ? -28.398 23.934 -25.431 1.00 37.44 269 ASP A N 1
ATOM 2109 C CA . ASP A 1 269 ? -28.174 24.979 -24.432 1.00 37.44 269 ASP A CA 1
ATOM 2110 C C . ASP A 1 269 ? -26.655 25.090 -24.238 1.00 37.44 269 ASP A C 1
ATOM 2112 O O . ASP A 1 269 ? -25.964 24.104 -23.962 1.00 37.44 269 ASP A O 1
ATOM 2116 N N . GLU A 1 270 ? -26.149 26.288 -24.518 1.00 41.47 270 GLU A N 1
ATOM 2117 C CA . GLU A 1 270 ? -24.763 26.714 -24.371 1.00 41.47 27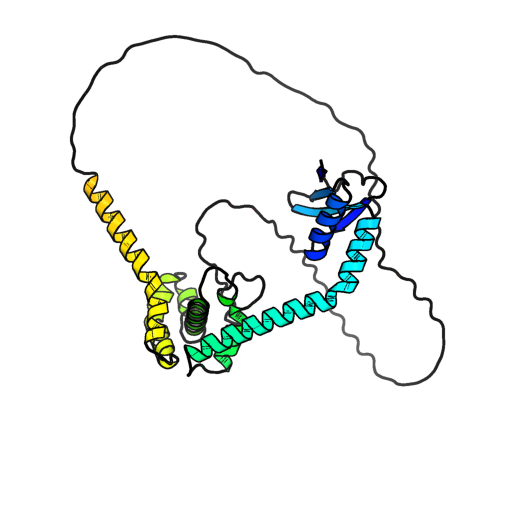0 GLU A CA 1
ATOM 2118 C C . GLU A 1 270 ? -24.585 27.283 -22.961 1.00 41.47 270 GLU A C 1
ATOM 2120 O O . GLU A 1 270 ? -25.334 28.172 -22.574 1.00 41.47 270 GLU A O 1
ATOM 2125 N N . ASP A 1 271 ? -23.574 26.821 -22.228 1.00 37.97 271 ASP A N 1
ATOM 2126 C CA . ASP A 1 271 ? -22.999 27.578 -21.115 1.00 37.97 271 ASP A CA 1
ATOM 2127 C C . ASP A 1 271 ? -21.475 27.387 -21.135 1.00 37.97 271 ASP A C 1
ATOM 2129 O O . ASP A 1 271 ? -20.936 26.305 -20.876 1.00 37.97 271 ASP A O 1
ATOM 2133 N N . GLU A 1 272 ? -20.796 28.469 -21.515 1.00 45.72 272 GLU A N 1
ATOM 2134 C CA . GLU A 1 272 ? -19.383 28.734 -21.266 1.00 45.72 272 GLU A CA 1
ATOM 2135 C C . GLU A 1 272 ? -19.152 28.869 -19.752 1.00 45.72 272 GLU A C 1
ATOM 2137 O O . GLU A 1 272 ? -19.876 29.625 -19.114 1.00 45.72 272 GLU A O 1
ATOM 2142 N N . ASP A 1 273 ? -18.106 28.248 -19.187 1.00 32.31 273 ASP A N 1
ATOM 2143 C CA . ASP A 1 273 ? -17.212 29.001 -18.291 1.00 32.31 273 ASP A CA 1
ATOM 2144 C C . ASP A 1 273 ? -15.862 28.301 -18.029 1.00 32.31 273 ASP A C 1
ATOM 2146 O O . ASP A 1 273 ? -15.788 27.201 -17.482 1.00 32.31 273 ASP A O 1
ATOM 2150 N N . SER A 1 274 ? -14.814 29.026 -18.417 1.00 40.84 274 SER A N 1
ATOM 2151 C CA . SER A 1 274 ? -13.536 29.274 -17.739 1.00 40.84 274 SER A CA 1
ATOM 2152 C C . SER A 1 274 ? -12.523 28.175 -17.358 1.00 40.84 274 SER A C 1
ATOM 2154 O O . SER A 1 274 ? -12.772 27.164 -16.707 1.00 40.84 274 SER A O 1
ATOM 2156 N N . GLU A 1 275 ? -11.299 28.531 -17.746 1.00 44.66 275 GLU A N 1
ATOM 2157 C CA . GLU A 1 275 ? -9.956 27.994 -17.533 1.00 44.66 275 GLU A CA 1
ATOM 2158 C C . GLU A 1 275 ? -9.552 27.798 -16.055 1.00 44.66 275 GLU A C 1
ATOM 2160 O O . GLU A 1 275 ? -9.905 28.614 -15.211 1.00 44.66 275 GLU A O 1
ATOM 2165 N N . GLU A 1 276 ? -8.682 26.815 -15.764 1.00 43.56 276 GLU A N 1
ATOM 2166 C CA . GLU A 1 276 ? -7.446 27.079 -14.997 1.00 43.56 276 GLU A CA 1
ATOM 2167 C C . GLU A 1 276 ? -6.420 25.928 -15.100 1.00 43.56 276 GLU A C 1
ATOM 2169 O O . GLU A 1 276 ? -6.687 24.766 -14.779 1.00 43.56 276 GLU A O 1
ATOM 2174 N N . ASP A 1 277 ? -5.215 26.286 -15.546 1.00 41.03 277 ASP A N 1
ATOM 2175 C CA . ASP A 1 277 ? -3.994 25.482 -15.554 1.00 41.03 277 ASP A CA 1
ATOM 2176 C C . ASP A 1 277 ? -3.442 25.238 -14.136 1.00 41.03 277 ASP A C 1
ATOM 2178 O O . ASP A 1 277 ? -3.465 26.114 -13.273 1.00 41.03 277 ASP A O 1
ATOM 2182 N N . GLY A 1 278 ? -2.832 24.069 -13.910 1.00 34.97 278 GLY A N 1
ATOM 2183 C CA . GLY A 1 278 ? -2.186 23.741 -12.634 1.00 34.97 278 GLY A CA 1
ATOM 2184 C C . GLY A 1 278 ? -1.180 22.591 -12.712 1.00 34.97 278 GLY A C 1
ATOM 2185 O O . GLY A 1 278 ? -1.408 21.512 -12.166 1.00 34.97 278 GLY A O 1
ATOM 2186 N N . ASP A 1 279 ? -0.048 22.825 -13.381 1.00 35.28 279 ASP A N 1
ATOM 2187 C CA . ASP A 1 279 ? 1.167 21.997 -13.322 1.00 35.28 279 ASP A CA 1
ATOM 2188 C C . ASP A 1 279 ? 1.733 21.954 -11.890 1.00 35.28 279 ASP A C 1
ATOM 2190 O O . ASP A 1 279 ? 2.255 22.942 -11.375 1.00 35.28 279 ASP A O 1
ATOM 2194 N N . ALA A 1 280 ? 1.672 20.782 -11.253 1.00 36.09 280 ALA A N 1
ATOM 2195 C CA . ALA A 1 280 ? 2.355 20.512 -9.992 1.00 36.09 280 ALA A CA 1
ATOM 2196 C C . ALA A 1 280 ? 3.532 19.538 -10.193 1.00 36.09 280 ALA A C 1
ATOM 2198 O O . ALA A 1 280 ? 3.483 18.353 -9.845 1.00 36.09 280 ALA A O 1
ATOM 2199 N N . SER A 1 281 ? 4.636 20.063 -10.726 1.00 35.72 281 SER A N 1
ATOM 2200 C CA . SER A 1 281 ? 5.979 19.482 -10.635 1.00 35.72 281 SER A CA 1
ATOM 2201 C C . SER A 1 281 ? 6.427 19.363 -9.170 1.00 35.72 281 SER A C 1
ATOM 2203 O O . SER A 1 281 ? 6.801 20.347 -8.537 1.00 35.72 281 SER A O 1
ATOM 2205 N N . TYR A 1 282 ? 6.439 18.146 -8.611 1.00 34.31 282 TYR A N 1
ATOM 2206 C CA . TYR A 1 282 ? 6.986 17.904 -7.268 1.00 34.31 282 TYR A CA 1
ATOM 2207 C C . TYR A 1 282 ? 8.433 17.395 -7.325 1.00 34.31 282 TYR A C 1
ATOM 2209 O O . TYR A 1 282 ? 8.775 16.422 -8.013 1.00 34.31 282 TYR A O 1
ATOM 2217 N N . GLU A 1 283 ? 9.319 18.101 -6.626 1.00 35.50 283 GLU A N 1
ATOM 2218 C CA . GLU A 1 283 ? 10.729 17.779 -6.434 1.00 35.50 283 GLU A CA 1
ATOM 2219 C C . GLU A 1 283 ? 10.919 16.734 -5.331 1.00 35.50 283 GLU A C 1
ATOM 2221 O O . GLU A 1 283 ? 10.611 16.964 -4.166 1.00 35.50 283 GLU A O 1
ATOM 2226 N N . LEU A 1 284 ? 11.465 15.570 -5.697 1.00 35.50 284 LEU A N 1
ATOM 2227 C CA . LEU A 1 284 ? 11.944 14.581 -4.736 1.00 35.50 284 LEU A CA 1
ATOM 2228 C C . LEU A 1 284 ? 13.333 15.023 -4.255 1.00 35.50 284 LEU A C 1
ATOM 2230 O O . LEU A 1 284 ? 14.335 14.757 -4.919 1.00 35.50 284 LEU A O 1
ATOM 2234 N N . SER A 1 285 ? 13.388 15.709 -3.117 1.00 36.97 285 SER A N 1
ATOM 2235 C CA . SER A 1 285 ? 14.633 15.910 -2.378 1.00 36.97 285 SER A CA 1
ATOM 2236 C C . SER A 1 285 ? 14.884 14.712 -1.460 1.00 36.97 285 SER A C 1
ATOM 2238 O O . SER A 1 285 ? 14.068 14.333 -0.620 1.00 36.97 285 SER A O 1
ATOM 2240 N N . ASP A 1 286 ? 16.039 14.091 -1.670 1.00 38.00 286 ASP A N 1
ATOM 2241 C CA . ASP A 1 286 ? 16.573 12.983 -0.891 1.00 38.00 286 ASP A CA 1
ATOM 2242 C C . ASP A 1 286 ? 17.050 13.529 0.466 1.00 38.00 286 ASP A C 1
ATOM 2244 O O . ASP A 1 286 ? 18.055 14.236 0.553 1.00 38.00 286 ASP A O 1
ATOM 2248 N N . SER A 1 287 ? 16.286 13.271 1.531 1.00 33.69 287 SER A N 1
ATOM 2249 C CA . SER A 1 287 ? 16.668 13.598 2.908 1.00 33.69 287 SER A CA 1
ATOM 2250 C C . SER A 1 287 ? 17.004 12.325 3.671 1.00 33.69 287 SER A C 1
ATOM 2252 O O . SER A 1 287 ? 16.135 11.574 4.114 1.00 33.69 287 SER A O 1
ATOM 2254 N N . VAL A 1 288 ? 18.304 12.129 3.846 1.00 40.28 288 VAL A N 1
ATOM 2255 C CA . VAL A 1 288 ? 18.927 11.219 4.804 1.00 40.28 288 VAL A CA 1
ATOM 2256 C C . VAL A 1 288 ? 18.436 11.478 6.235 1.00 40.28 288 VAL A C 1
ATOM 2258 O O . VAL A 1 288 ? 18.538 12.587 6.748 1.00 40.28 288 VAL A O 1
ATOM 2261 N N . GLY A 1 289 ? 17.974 10.405 6.884 1.00 42.75 289 GLY A N 1
ATOM 2262 C CA . GLY A 1 289 ? 18.171 10.129 8.310 1.00 42.75 289 GLY A CA 1
ATOM 2263 C C . GLY A 1 289 ? 17.510 11.053 9.335 1.00 42.75 289 GLY A C 1
ATOM 2264 O O . GLY A 1 289 ? 18.186 11.866 9.952 1.00 42.75 289 GLY A O 1
ATOM 2265 N N . SER A 1 290 ? 16.233 10.813 9.636 1.00 32.38 290 SER A N 1
ATOM 2266 C CA . SER A 1 290 ? 15.699 10.911 11.003 1.00 32.38 290 SER A CA 1
ATOM 2267 C C . SER A 1 290 ? 14.371 10.153 11.075 1.00 32.38 290 SER A C 1
ATOM 2269 O O . SER A 1 290 ? 13.615 10.171 10.104 1.00 32.38 290 SER A O 1
ATOM 2271 N N . ASP A 1 291 ? 14.114 9.470 12.191 1.00 46.56 291 ASP A N 1
ATOM 2272 C CA . ASP A 1 291 ? 12.850 8.811 12.545 1.00 46.56 291 ASP A CA 1
ATOM 2273 C C . ASP A 1 291 ? 11.666 9.782 12.385 1.00 46.56 291 ASP A C 1
ATOM 2275 O O . ASP A 1 291 ? 11.283 10.483 13.319 1.00 46.56 291 ASP A O 1
ATOM 2279 N N . ARG A 1 292 ? 11.087 9.853 11.182 1.00 34.25 292 ARG A N 1
ATOM 2280 C CA . ARG A 1 292 ? 9.870 10.622 10.937 1.00 34.25 292 ARG A CA 1
ATOM 2281 C C . ARG A 1 292 ? 8.673 9.787 11.352 1.00 34.25 292 ARG A C 1
ATOM 2283 O O . ARG A 1 292 ? 8.326 8.786 10.721 1.00 34.25 292 ARG A O 1
ATOM 2290 N N . ASP A 1 293 ? 8.090 10.234 12.455 1.00 37.75 293 ASP A N 1
ATOM 2291 C CA . ASP A 1 293 ? 6.681 10.151 12.795 1.00 37.75 293 ASP A CA 1
ATOM 2292 C C . ASP A 1 293 ? 5.809 9.867 11.570 1.00 37.75 293 ASP A C 1
ATOM 2294 O O . ASP A 1 293 ? 5.873 10.574 10.566 1.00 37.75 293 ASP A O 1
ATOM 2298 N N . TYR A 1 294 ? 4.983 8.824 11.659 1.00 40.00 294 TYR A N 1
ATOM 2299 C CA . TYR A 1 294 ? 3.942 8.571 10.671 1.00 40.00 294 TYR A CA 1
ATOM 2300 C C . TYR A 1 294 ? 3.029 9.808 10.605 1.00 40.00 294 TYR A C 1
ATOM 2302 O O . TYR A 1 294 ? 2.137 9.969 11.443 1.00 40.00 294 TYR A O 1
ATOM 2310 N N . GLU A 1 295 ? 3.260 10.686 9.628 1.00 41.38 295 GLU A N 1
ATOM 2311 C CA . GLU A 1 295 ? 2.316 11.708 9.184 1.00 41.38 295 GLU A CA 1
ATOM 2312 C C . GLU A 1 295 ? 1.088 10.982 8.633 1.00 41.38 295 GLU A C 1
ATOM 2314 O O . GLU A 1 295 ? 0.993 10.599 7.473 1.00 41.38 295 GLU A O 1
ATOM 2319 N N . ILE A 1 296 ? 0.164 10.673 9.537 1.00 46.81 296 ILE A N 1
ATOM 2320 C CA . ILE A 1 296 ? -1.183 10.243 9.198 1.00 46.81 296 ILE A CA 1
ATOM 2321 C C . ILE A 1 296 ? -1.924 11.538 8.883 1.00 46.81 296 ILE A C 1
ATOM 2323 O O . ILE A 1 296 ? -2.316 12.251 9.806 1.00 46.81 296 ILE A O 1
ATOM 2327 N N . ASP A 1 297 ? -2.059 11.869 7.597 1.00 41.12 297 ASP A N 1
ATOM 2328 C CA . ASP A 1 297 ? -2.860 13.019 7.167 1.00 41.12 297 ASP A CA 1
ATOM 2329 C C . ASP A 1 297 ? -4.272 12.893 7.747 1.00 41.12 297 ASP A C 1
ATOM 2331 O O . ASP A 1 297 ? -4.867 11.803 7.689 1.00 41.12 297 ASP A O 1
ATOM 2335 N N . ASN A 1 298 ? -4.791 14.014 8.262 1.00 43.81 298 ASN A N 1
ATOM 2336 C CA . ASN A 1 298 ? -6.120 14.219 8.861 1.00 43.81 298 ASN A CA 1
ATOM 2337 C C . ASN A 1 298 ? -7.297 14.033 7.873 1.00 43.81 298 ASN A C 1
ATOM 2339 O O . ASN A 1 298 ? -8.403 14.494 8.128 1.00 43.81 298 ASN A O 1
ATOM 2343 N N . ASP A 1 299 ? -7.081 13.289 6.792 1.00 52.34 299 ASP A N 1
ATOM 2344 C CA . ASP A 1 299 ? -8.029 12.879 5.744 1.00 52.34 299 ASP A CA 1
ATOM 2345 C C . ASP A 1 299 ? -9.137 11.931 6.247 1.00 52.34 299 ASP A C 1
ATOM 2347 O O . ASP A 1 299 ? -9.741 11.171 5.492 1.00 52.34 299 ASP A O 1
ATOM 2351 N N . TRP A 1 300 ? -9.359 11.881 7.559 1.00 55.06 300 TRP A N 1
ATOM 2352 C CA . TRP A 1 300 ? -10.463 11.137 8.145 1.00 55.06 300 TRP A CA 1
ATOM 2353 C C . TRP A 1 300 ? -11.786 11.881 8.011 1.00 55.06 300 TRP A C 1
ATOM 2355 O O . TRP A 1 300 ? -12.776 11.273 8.386 1.00 55.06 300 TRP A O 1
ATOM 2365 N N . LEU A 1 301 ? -11.833 13.131 7.535 1.00 43.84 301 LEU A N 1
ATOM 2366 C CA . LEU A 1 301 ? -13.020 13.999 7.590 1.00 43.84 301 LEU A CA 1
ATOM 2367 C C . LEU A 1 301 ? -13.766 14.231 6.266 1.00 43.84 301 LEU A C 1
ATOM 2369 O O . LEU A 1 301 ? -14.723 14.998 6.289 1.00 43.84 301 LEU A O 1
ATOM 2373 N N . ASP A 1 302 ? -13.430 13.518 5.191 1.00 36.69 302 ASP A N 1
ATOM 2374 C CA . ASP A 1 302 ? -14.219 13.535 3.947 1.00 36.69 302 ASP A CA 1
ATOM 2375 C C . ASP A 1 302 ? -15.236 12.379 3.878 1.00 36.69 302 ASP A C 1
ATOM 2377 O O . ASP A 1 302 ? -14.940 11.264 4.390 1.00 36.69 302 ASP A O 1
#

Secondary structure (DSSP, 8-state):
-PPEEEE-TTSPPPTTEEEEESS-HHHHHHHHHHHHHTTPPEEEEEETTEEEEEEEEHHHHHHHHHHHHHHHHHHHHHHHHHHHHHHHHHHHHHHHH-TT--HHHHHHHHHHHT-TTS--GGG-SSS-HHHHHHHHHHHHHHHHSSTHHHHHHHH--HHHHHHHHHHHHHHHHHHH-S-TTHHHHHHHHHHHHHHHHHHHHHHHHGGG-----------------------------------------------------------------------------------------STT--

Foldseek 3Di:
DQAEEEDELQPDAPPQKAWDFPDDPQLQVQQVVVQVVVSHYKYFYADPNRTGTIIGGPVSSVVSVVVCVVCVVVVVVVVVVVLVVLLVLLLVLLCQFFVQDDPVLSVLLSCQQSPPPQPHLSPDPPDDSNLSSLVSLLVSCLLPVDCLVVVCVVVVDNVVSCVVCVVVSVVVSVVRGPDPVSVVSVCPVVVVVVVVVVVVVVVVVVPPDDDDDDDDDDDDDDDDDDDDDDDDDDDDDDDDRDNDDNPDPPDDDDDDDDDDDDDDDDDDDDDDDDDDDDDDDDDDDDDDDDPDDPCPDSVSPD